Protein AF-A0A1Z8AFK5-F1 (afdb_monomer_lite)

Foldseek 3Di:
DCPPPDPDVVVVVVCVVVVNDDDDLDQEDEDQEDEAEALCVCLVPPARRYAYEHAEYEYENQDAQAWLVRDGPGPPQSSLCRRVVRYDYQAAEYAAQFPLSLVSVVVVVVVHPRPHHYAPHHLHAFLDFAAAAADLQAFQAEEEEDAADQQQDADPVLVCLLADPPGPAYEYECCVVVVVVPPDDPRYHYHRHVNDDLLVRLVRHQEYEGEGYSRDDRSQPSRLSSNLSSNHAYEYAPSNCRRQPLLHHHDDSNCNVVVNVVCNVPVVVSSVSSVVSNVSCVCSHPVVSVVRVVVRSPDDSDRPPPPD

Secondary structure (DSSP, 8-state):
--TTPPPPHHHHHHHHHTT--PPPS-SEEEEEEEEEE-GGGGTT-S----EEEEEEEEEEE-S-SB-TTS-BSS-HHHHHHHHHHTEEEEEEEEEESSHHHHHHHHHHHTT-----EEPSS--PPP---PPPPPPSS--SEEEEE--S-GGGS--HHHHHHHS-TTSSEEEEES-HHHHHSTTS-TTEEEE-TTSS-HHHHHTT-SEEEE---TT---SS-HHHHHHHHTT-EEEE-HHHHHHHGGGSEE--GGGHHHHHHHHHH-HHHHHHHHHHHHHHHGGGSHHHHHHHHHHHHTS---------

Structure (mmCIF, N/CA/C/O backbone):
data_AF-A0A1Z8AFK5-F1
#
_entry.id   AF-A0A1Z8AFK5-F1
#
loop_
_atom_site.group_PDB
_atom_site.id
_atom_site.type_symbol
_atom_site.label_atom_id
_atom_site.label_alt_id
_atom_site.label_comp_id
_atom_site.label_asym_id
_atom_site.label_entity_id
_atom_site.label_seq_id
_atom_site.pdbx_PDB_ins_code
_atom_site.Cartn_x
_atom_site.Cartn_y
_atom_site.Cartn_z
_atom_site.occupancy
_atom_site.B_iso_or_equiv
_atom_site.auth_seq_id
_atom_site.auth_comp_id
_atom_site.auth_asym_id
_atom_site.auth_atom_id
_atom_site.pdbx_PDB_model_num
ATOM 1 N N . MET A 1 1 ? -20.944 7.925 -1.968 1.00 48.44 1 MET A N 1
ATOM 2 C CA . MET A 1 1 ? -20.281 7.449 -3.201 1.00 48.44 1 MET A CA 1
ATOM 3 C C . MET A 1 1 ? -20.718 6.039 -3.619 1.00 48.44 1 MET A C 1
ATOM 5 O O . MET A 1 1 ? -20.636 5.761 -4.800 1.00 48.44 1 MET A O 1
ATOM 9 N N . PHE A 1 2 ? -21.262 5.198 -2.721 1.00 56.44 2 PHE A N 1
ATOM 10 C CA . PHE A 1 2 ? -21.665 3.809 -3.045 1.00 56.44 2 PHE A CA 1
ATOM 11 C C . PHE A 1 2 ? -23.151 3.482 -2.791 1.00 56.44 2 PHE A C 1
ATOM 13 O O . PHE A 1 2 ? -23.561 2.330 -2.870 1.00 56.44 2 PHE A O 1
ATOM 20 N N . LYS A 1 3 ? -23.983 4.479 -2.459 1.00 59.81 3 LYS A N 1
ATOM 21 C CA . LYS A 1 3 ? -25.406 4.246 -2.169 1.00 59.81 3 LYS A CA 1
ATOM 22 C C . LYS A 1 3 ? -26.114 3.766 -3.442 1.00 59.81 3 LYS A C 1
ATOM 24 O O . LYS A 1 3 ? -26.122 4.497 -4.428 1.00 59.81 3 LYS A O 1
ATOM 29 N N . GLY A 1 4 ? -26.712 2.576 -3.390 1.00 67.50 4 GLY A N 1
ATOM 30 C CA . GLY A 1 4 ? -27.446 1.979 -4.511 1.00 67.50 4 GLY A CA 1
ATOM 31 C C . GLY A 1 4 ? -26.593 1.176 -5.498 1.00 67.50 4 GLY A C 1
ATOM 32 O O . GLY A 1 4 ? -27.082 0.881 -6.583 1.00 67.50 4 GLY A O 1
ATOM 33 N N . GLN A 1 5 ? -25.344 0.844 -5.155 1.00 74.88 5 GLN A N 1
ATOM 34 C CA . GLN A 1 5 ? -24.557 -0.144 -5.899 1.00 74.88 5 GLN A CA 1
ATOM 35 C C . GLN A 1 5 ? -24.701 -1.529 -5.263 1.00 74.88 5 GLN A C 1
ATOM 37 O O . GLN A 1 5 ? -24.825 -1.632 -4.043 1.00 74.88 5 GLN A O 1
ATOM 42 N N . ASP A 1 6 ? -24.672 -2.574 -6.088 1.00 79.69 6 ASP A N 1
ATOM 43 C CA . ASP A 1 6 ? -24.609 -3.956 -5.614 1.00 79.69 6 ASP A CA 1
ATOM 44 C C . ASP A 1 6 ? -23.276 -4.232 -4.907 1.00 79.69 6 ASP A C 1
ATOM 46 O O . ASP A 1 6 ? -22.236 -3.690 -5.301 1.00 79.69 6 ASP A O 1
ATOM 50 N N . ASP A 1 7 ? -23.277 -5.113 -3.896 1.00 84.00 7 ASP A N 1
ATOM 51 C CA . ASP A 1 7 ? -22.007 -5.548 -3.305 1.00 84.00 7 ASP A CA 1
ATOM 52 C C . ASP A 1 7 ? -21.144 -6.249 -4.355 1.00 84.00 7 ASP A C 1
ATOM 54 O O . ASP A 1 7 ? -21.641 -6.903 -5.278 1.00 84.00 7 ASP A O 1
ATOM 58 N N . ASN A 1 8 ? -19.829 -6.148 -4.170 1.00 85.00 8 ASN A N 1
ATOM 59 C CA . ASN A 1 8 ? -18.856 -6.755 -5.062 1.00 85.00 8 ASN A CA 1
ATOM 60 C C . ASN A 1 8 ? -19.147 -8.265 -5.227 1.00 85.00 8 ASN A C 1
ATOM 62 O O . ASN A 1 8 ? -19.125 -8.992 -4.230 1.00 85.00 8 ASN A O 1
ATOM 66 N N . PRO A 1 9 ? -19.370 -8.770 -6.456 1.00 88.62 9 PRO A N 1
ATOM 67 C CA . PRO A 1 9 ? -19.748 -10.166 -6.678 1.00 88.62 9 PRO A CA 1
ATOM 68 C C . PRO A 1 9 ? -18.677 -11.156 -6.203 1.00 88.62 9 PRO A C 1
ATOM 70 O O . PRO A 1 9 ? -19.016 -12.248 -5.753 1.00 88.62 9 PRO A O 1
ATOM 73 N N . LYS A 1 10 ? -17.393 -10.767 -6.231 1.00 88.44 10 LYS A N 1
ATOM 74 C CA . LYS A 1 10 ? -16.309 -11.588 -5.672 1.00 88.44 10 LYS A CA 1
ATOM 75 C C . LYS A 1 10 ? -16.440 -11.720 -4.157 1.00 88.44 10 LYS A C 1
ATOM 77 O O . LYS A 1 10 ? -16.2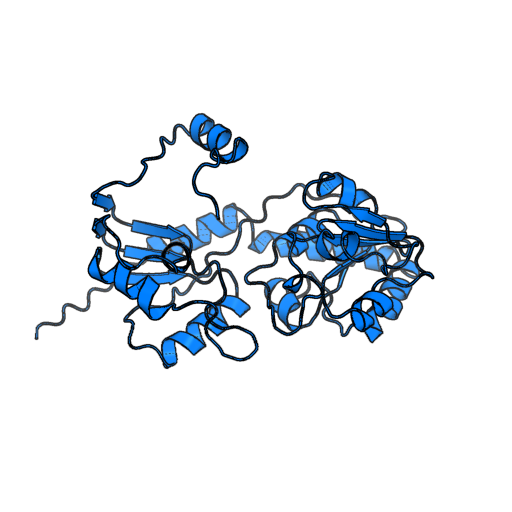51 -12.806 -3.631 1.00 88.44 10 LYS A O 1
ATOM 82 N N . LEU A 1 11 ? -16.802 -10.635 -3.469 1.00 89.44 11 LEU A N 1
ATOM 83 C CA . LEU A 1 11 ? -17.024 -10.666 -2.024 1.00 89.44 11 LEU A CA 1
ATOM 84 C C . LEU A 1 11 ? -18.238 -11.533 -1.676 1.00 89.44 11 LEU A C 1
ATOM 86 O O . LEU A 1 11 ? -18.141 -12.341 -0.763 1.00 89.44 11 LEU A O 1
ATOM 90 N N . LYS A 1 12 ? -19.344 -11.414 -2.428 1.00 90.69 12 LYS A N 1
ATOM 91 C CA . LYS A 1 12 ? -20.523 -12.283 -2.254 1.00 90.69 12 LYS A CA 1
ATOM 92 C C . LYS A 1 12 ? -20.165 -13.761 -2.412 1.00 90.69 12 LYS A C 1
ATOM 94 O O . LYS A 1 12 ? -20.458 -14.543 -1.524 1.00 90.69 12 LYS A O 1
ATOM 99 N N . THR A 1 13 ? -19.443 -14.101 -3.481 1.00 94.00 13 THR A N 1
ATOM 100 C CA . THR A 1 13 ? -18.997 -15.481 -3.748 1.00 94.00 13 THR A CA 1
ATOM 101 C C . THR A 1 13 ? -18.168 -16.037 -2.589 1.00 94.00 13 THR A C 1
ATOM 103 O O . THR A 1 13 ? -18.462 -17.116 -2.094 1.00 94.00 13 THR A O 1
ATOM 106 N N . VAL A 1 14 ? -17.185 -15.274 -2.099 1.00 93.06 14 VAL A N 1
ATOM 107 C CA . VAL A 1 14 ? -16.345 -15.698 -0.966 1.00 93.06 14 VAL A CA 1
ATOM 108 C C . VAL A 1 14 ? -17.160 -15.831 0.325 1.00 93.06 14 VAL A C 1
ATOM 110 O O . VAL A 1 14 ? -16.950 -16.769 1.087 1.00 93.06 14 VAL A O 1
ATOM 113 N N . MET A 1 15 ? -18.100 -14.917 0.589 1.00 94.19 15 MET A N 1
ATOM 114 C CA . MET A 1 15 ? -18.991 -15.030 1.749 1.00 94.19 15 MET A CA 1
ATOM 115 C C . MET A 1 15 ? -19.845 -16.302 1.676 1.00 94.19 15 MET A C 1
ATOM 117 O O . MET A 1 15 ? -19.924 -17.020 2.669 1.00 94.19 15 MET A O 1
ATOM 121 N N . ASP A 1 16 ? -20.406 -16.619 0.507 1.00 94.25 16 ASP A N 1
ATOM 122 C CA . ASP A 1 16 ? -21.198 -17.833 0.286 1.00 94.25 16 ASP A CA 1
ATOM 123 C C . ASP A 1 16 ? -20.351 -19.105 0.470 1.00 94.25 16 ASP A C 1
ATOM 125 O O . ASP A 1 16 ? -20.764 -20.027 1.173 1.00 94.25 16 ASP A O 1
ATOM 129 N N . GLU A 1 17 ? -19.142 -19.144 -0.102 1.00 96.25 17 GLU A N 1
ATOM 130 C CA . GLU A 1 17 ? -18.191 -20.260 0.034 1.00 96.25 17 GLU A CA 1
ATOM 131 C C . GLU A 1 17 ? -17.777 -20.508 1.491 1.00 96.25 17 GLU A C 1
ATOM 133 O O . GLU A 1 17 ? -17.621 -21.656 1.910 1.00 96.25 17 GLU A O 1
ATOM 138 N N . LEU A 1 18 ? -17.628 -19.437 2.275 1.00 96.12 18 LEU A N 1
ATOM 139 C CA . LEU A 1 18 ? -17.282 -19.501 3.695 1.00 96.12 18 LEU A CA 1
ATOM 140 C C . LEU A 1 18 ? -18.504 -19.679 4.613 1.00 96.12 18 LEU A C 1
ATOM 142 O O . LEU A 1 18 ? -18.338 -19.801 5.827 1.00 96.12 18 LEU A O 1
ATOM 146 N N . GLY A 1 19 ? -19.727 -19.675 4.071 1.00 96.31 19 GLY A N 1
ATOM 147 C CA . GLY A 1 19 ? -20.961 -19.726 4.860 1.00 96.31 19 GLY A CA 1
ATOM 148 C C . GLY A 1 19 ? -21.182 -18.493 5.748 1.00 96.31 19 GLY A C 1
ATOM 149 O O . GLY A 1 19 ? -21.858 -18.580 6.773 1.00 96.31 19 GLY A O 1
ATOM 150 N N . ILE A 1 20 ? -20.604 -17.347 5.382 1.00 94.75 20 ILE A N 1
ATOM 151 C CA . ILE A 1 20 ? -20.734 -16.079 6.103 1.00 94.75 20 ILE A CA 1
ATOM 152 C C . ILE A 1 20 ? -21.977 -15.354 5.593 1.00 94.75 20 ILE A C 1
ATOM 154 O O . ILE A 1 20 ? -22.040 -14.932 4.444 1.00 94.75 20 ILE A O 1
ATOM 158 N N . THR A 1 21 ? -22.961 -15.156 6.469 1.00 92.25 21 THR A N 1
ATOM 159 C CA . THR A 1 21 ? -24.138 -14.336 6.151 1.00 92.25 21 THR A CA 1
ATOM 160 C C . THR A 1 21 ? -23.894 -12.893 6.603 1.00 92.25 21 THR A C 1
ATOM 162 O O . THR A 1 21 ? -23.759 -12.668 7.807 1.00 92.25 21 THR A O 1
ATOM 165 N N . PRO A 1 22 ? -23.820 -11.903 5.691 1.00 90.38 22 PRO A N 1
ATOM 166 C CA . PRO A 1 22 ? -23.648 -10.510 6.082 1.00 90.38 22 PRO A CA 1
ATOM 167 C C . PRO A 1 22 ? -24.911 -9.969 6.759 1.00 90.38 22 PRO A C 1
ATOM 169 O O . PRO A 1 22 ? -26.014 -10.047 6.216 1.00 90.38 22 PRO A O 1
ATOM 172 N N . GLU A 1 23 ? -24.739 -9.362 7.932 1.00 91.38 23 GLU A N 1
ATOM 173 C CA . GLU A 1 23 ? -25.792 -8.603 8.601 1.00 91.38 23 GLU A CA 1
ATOM 174 C C . GLU A 1 23 ? -25.657 -7.113 8.280 1.00 91.38 23 GLU A C 1
ATOM 176 O O . GLU A 1 23 ? -24.626 -6.485 8.534 1.00 91.38 23 GLU A O 1
ATOM 181 N N . TYR A 1 24 ? -26.717 -6.530 7.725 1.00 89.38 24 TYR A N 1
ATOM 182 C CA . TYR A 1 24 ? -26.731 -5.127 7.323 1.00 89.38 24 TYR A CA 1
ATOM 183 C C . TYR A 1 24 ? -27.416 -4.268 8.382 1.00 89.38 24 TYR A C 1
ATOM 185 O O . TYR A 1 24 ? -28.554 -4.530 8.762 1.00 89.38 24 TYR A O 1
ATOM 193 N N . ASN A 1 25 ? -26.745 -3.188 8.789 1.00 88.50 25 ASN A N 1
ATOM 194 C CA . ASN A 1 25 ? -27.234 -2.220 9.778 1.00 88.50 25 ASN A CA 1
ATOM 195 C C . ASN A 1 25 ? -27.761 -2.865 11.080 1.00 88.50 25 ASN A C 1
ATOM 197 O O . ASN A 1 25 ? -28.878 -2.547 11.495 1.00 88.50 25 ASN A O 1
ATOM 201 N N . PRO A 1 26 ? -26.994 -3.759 11.733 1.00 94.94 26 PRO A N 1
ATOM 202 C CA . PRO A 1 26 ? -27.433 -4.356 12.987 1.00 94.94 26 PRO A CA 1
ATOM 203 C C . PRO A 1 26 ? -27.626 -3.274 14.058 1.00 94.94 26 PRO A C 1
ATOM 205 O O . PRO A 1 26 ? -26.851 -2.317 14.145 1.00 94.94 26 PRO A O 1
ATOM 208 N N . GLU A 1 27 ? -28.649 -3.422 14.900 1.00 96.38 27 GLU A N 1
ATOM 209 C CA . GLU A 1 27 ? -28.883 -2.505 16.025 1.00 96.38 27 GLU A CA 1
ATOM 210 C C . GLU A 1 27 ? -27.841 -2.684 17.137 1.00 96.38 27 GLU A C 1
ATOM 212 O O . GLU A 1 27 ? -27.478 -1.723 17.822 1.00 96.38 27 GLU A O 1
ATOM 217 N N . ALA A 1 28 ? -27.360 -3.915 17.324 1.00 97.06 28 ALA A N 1
ATOM 218 C CA . ALA A 1 28 ? -26.358 -4.259 18.318 1.00 97.06 28 ALA A CA 1
ATOM 219 C C . ALA A 1 28 ? -25.440 -5.384 17.823 1.00 97.06 28 ALA A C 1
ATOM 221 O O . ALA A 1 28 ? -25.902 -6.322 17.181 1.00 97.06 28 ALA A O 1
ATOM 222 N N . ILE A 1 29 ? -24.155 -5.303 18.169 1.00 97.56 29 ILE A N 1
ATOM 223 C CA . ILE A 1 29 ? -23.156 -6.350 17.939 1.00 97.56 29 ILE A CA 1
ATOM 224 C C . ILE A 1 29 ? -22.477 -6.671 19.270 1.00 97.56 29 ILE A C 1
ATOM 226 O O . ILE A 1 29 ? -21.993 -5.775 19.968 1.00 97.56 29 ILE A O 1
ATOM 230 N N . THR A 1 30 ? -22.410 -7.957 19.609 1.00 97.75 30 THR A N 1
ATOM 231 C CA . THR A 1 30 ? -21.738 -8.447 20.817 1.00 97.75 30 THR A CA 1
ATOM 232 C C . THR A 1 30 ? -20.720 -9.520 20.465 1.00 97.75 30 THR A C 1
ATOM 234 O O . THR A 1 30 ? -21.067 -10.490 19.796 1.00 97.75 30 THR A O 1
ATOM 237 N N . SER A 1 31 ? -19.479 -9.369 20.917 1.00 96.25 31 SER A N 1
ATOM 238 C CA . SER A 1 31 ? -18.396 -10.334 20.681 1.00 96.25 31 SER A CA 1
ATOM 239 C C . SER A 1 31 ? -17.259 -10.082 21.669 1.00 96.25 31 SER A C 1
ATOM 241 O O . SER A 1 31 ? -17.143 -8.980 22.192 1.00 96.25 31 SER A O 1
ATOM 243 N N . ASP A 1 32 ? -16.370 -11.045 21.902 1.00 94.94 32 ASP A N 1
ATOM 244 C CA . ASP A 1 32 ? -15.141 -10.777 22.659 1.00 94.94 32 ASP A CA 1
ATOM 245 C C . ASP A 1 32 ? -14.273 -9.722 21.964 1.00 94.94 32 ASP A C 1
ATOM 247 O O . ASP A 1 32 ? -13.783 -8.786 22.598 1.00 94.94 32 ASP A O 1
ATOM 251 N N . THR A 1 33 ? -14.139 -9.828 20.645 1.00 95.94 33 THR A N 1
ATOM 252 C CA . THR A 1 33 ? -13.404 -8.861 19.830 1.00 95.94 33 THR A CA 1
ATOM 253 C C . THR A 1 33 ? -14.296 -8.360 18.708 1.00 95.94 33 THR A C 1
ATOM 255 O O . THR A 1 33 ? -14.910 -9.153 17.992 1.00 95.94 33 THR A O 1
ATOM 258 N N . ILE A 1 34 ? -14.345 -7.041 18.537 1.00 97.62 34 ILE A N 1
ATOM 259 C CA . ILE A 1 34 ? -14.998 -6.384 17.406 1.00 97.62 34 ILE A CA 1
ATOM 260 C C . ILE A 1 34 ? -13.932 -5.619 16.625 1.00 97.62 34 ILE A C 1
ATOM 262 O O . ILE A 1 34 ? -13.152 -4.859 17.199 1.00 97.62 34 ILE A O 1
ATOM 266 N N . VAL A 1 35 ? -13.910 -5.819 15.308 1.00 97.56 35 VAL A N 1
ATOM 267 C CA . VAL A 1 35 ? -13.002 -5.125 14.392 1.00 97.56 35 VAL A CA 1
ATOM 268 C C . VAL A 1 35 ? -13.815 -4.200 13.500 1.00 97.56 35 VAL A C 1
ATOM 270 O O . VAL A 1 35 ? -14.732 -4.634 12.808 1.00 97.56 35 VAL A O 1
ATOM 273 N N . ILE A 1 36 ? -13.459 -2.921 13.500 1.00 97.00 36 ILE A N 1
ATOM 274 C CA . ILE A 1 36 ? -14.029 -1.898 12.632 1.00 97.00 36 ILE A CA 1
ATOM 275 C C . ILE A 1 36 ? -13.003 -1.570 11.554 1.00 97.00 36 ILE A C 1
ATOM 277 O O . ILE A 1 36 ? -11.920 -1.051 11.831 1.00 97.00 36 ILE A O 1
ATOM 281 N N . HIS A 1 37 ? -13.344 -1.869 10.304 1.00 95.31 37 HIS A N 1
ATOM 282 C CA . HIS A 1 37 ? -12.446 -1.636 9.184 1.00 95.31 37 HIS A CA 1
ATOM 283 C C . HIS A 1 37 ? -12.526 -0.179 8.703 1.00 95.31 37 HIS A C 1
ATOM 285 O O . HIS A 1 37 ? -13.431 0.180 7.955 1.00 95.31 37 HIS A O 1
ATOM 291 N N . ASN A 1 38 ? -11.542 0.631 9.106 1.00 95.56 38 ASN A N 1
ATOM 292 C CA . ASN A 1 38 ? -11.354 2.046 8.767 1.00 95.56 38 ASN A CA 1
ATOM 293 C C . ASN A 1 38 ? -12.413 3.018 9.301 1.00 95.56 38 ASN A C 1
ATOM 295 O O . ASN A 1 38 ? -13.470 3.120 8.690 1.00 95.56 38 ASN A O 1
ATOM 299 N N . PRO A 1 39 ? -12.125 3.844 10.330 1.00 96.44 39 PRO A N 1
ATOM 300 C CA . PRO A 1 39 ? -13.101 4.789 10.885 1.00 96.44 39 PRO A CA 1
ATOM 301 C C . PRO A 1 39 ? -13.621 5.821 9.870 1.00 96.44 39 PRO A C 1
ATOM 303 O O . PRO A 1 39 ? -14.685 6.400 10.084 1.00 96.44 39 PRO A O 1
ATOM 306 N N . SER A 1 40 ? -12.934 6.027 8.739 1.00 95.81 40 SER A N 1
ATOM 307 C CA . SER A 1 40 ? -13.355 6.989 7.715 1.00 95.81 40 SER A CA 1
ATOM 308 C C . SER A 1 40 ? -14.686 6.638 7.030 1.00 95.81 40 SER A C 1
ATOM 310 O O . SER A 1 40 ? -15.258 7.495 6.350 1.00 95.81 40 SER A O 1
ATOM 312 N N . PHE A 1 41 ? -15.256 5.446 7.273 1.00 93.62 41 PHE A N 1
ATOM 313 C CA . PHE A 1 41 ? -16.636 5.131 6.879 1.00 93.62 41 PHE A CA 1
ATOM 314 C C . PHE A 1 41 ? -17.673 6.086 7.502 1.00 93.62 41 PHE A C 1
ATOM 316 O O . PHE A 1 41 ? -18.739 6.270 6.920 1.00 93.62 41 PHE A O 1
ATOM 323 N N . LEU A 1 42 ? -17.341 6.737 8.627 1.00 95.69 42 LEU A N 1
ATOM 324 C CA . LEU A 1 42 ? -18.190 7.707 9.331 1.00 95.69 42 LEU A CA 1
ATOM 325 C C . LEU A 1 42 ? -17.907 9.168 8.971 1.00 95.69 42 LEU A C 1
ATOM 327 O O . LEU A 1 42 ? -18.525 10.067 9.539 1.00 95.69 42 LEU A O 1
ATOM 331 N N . LYS A 1 43 ? -16.996 9.459 8.034 1.00 95.12 43 LYS A N 1
ATOM 332 C CA . LYS A 1 43 ? -16.539 10.843 7.801 1.00 95.12 43 LYS A CA 1
ATOM 333 C C . LYS A 1 43 ? -17.657 11.818 7.413 1.00 95.12 43 LYS A C 1
ATOM 335 O O . LYS A 1 43 ? -17.578 13.001 7.737 1.00 95.12 43 LYS A O 1
ATOM 340 N N . PHE A 1 44 ? -18.718 11.317 6.780 1.00 94.44 44 PHE A N 1
ATOM 341 C CA . PHE A 1 44 ? -19.907 12.090 6.396 1.00 94.44 44 PHE A CA 1
ATOM 342 C C . PHE A 1 44 ? -21.126 11.828 7.291 1.00 94.44 44 PHE A C 1
ATOM 344 O O . PHE A 1 44 ? -22.225 12.279 6.976 1.00 94.44 44 PHE A O 1
ATOM 351 N N . ASN A 1 45 ? -20.951 11.066 8.368 1.00 94.19 45 ASN A N 1
ATOM 352 C CA . ASN A 1 45 ? -21.999 10.747 9.321 1.00 94.19 45 ASN A CA 1
ATOM 353 C C . ASN A 1 45 ? -21.905 11.683 10.529 1.00 94.19 45 ASN A C 1
ATOM 355 O O . ASN A 1 45 ? -20.814 12.058 10.963 1.00 94.19 45 ASN A O 1
ATOM 359 N N . GLU A 1 46 ? -23.073 12.016 11.072 1.00 95.75 46 GLU A N 1
ATOM 360 C CA . GLU A 1 46 ? -23.224 12.776 12.320 1.00 95.75 46 GLU A CA 1
ATOM 361 C C . GLU A 1 46 ? -23.669 11.879 13.485 1.00 95.75 46 GLU A C 1
ATOM 363 O O . GLU A 1 46 ? -23.634 12.280 14.643 1.00 95.75 46 GLU A O 1
ATOM 368 N N . SER A 1 47 ? -24.086 10.647 13.188 1.00 95.44 47 SER A N 1
ATOM 369 C CA . SER A 1 47 ? -24.508 9.656 14.173 1.00 95.44 47 SER A CA 1
ATOM 370 C C . SER A 1 47 ? -24.160 8.241 13.719 1.00 95.44 47 SER A C 1
ATOM 372 O O . SER A 1 47 ? -24.069 7.949 12.522 1.00 95.44 47 SER A O 1
ATOM 374 N N . LEU A 1 48 ? -24.009 7.354 14.700 1.00 95.56 48 LEU A N 1
ATOM 375 C CA . LEU A 1 48 ? -23.900 5.909 14.536 1.00 95.56 48 LEU A CA 1
ATOM 376 C C . LEU A 1 48 ? -24.996 5.266 15.391 1.00 95.56 48 LEU A C 1
ATOM 378 O O . LEU A 1 48 ? -25.144 5.625 16.553 1.00 95.56 48 LEU A O 1
ATOM 382 N N . HIS A 1 49 ? -25.803 4.382 14.799 1.00 94.31 49 HIS A N 1
ATOM 383 C CA . HIS A 1 49 ? -26.961 3.777 15.476 1.00 94.31 49 HIS A CA 1
ATOM 384 C C . HIS A 1 49 ? -26.678 2.380 16.039 1.00 94.31 49 HIS A C 1
ATOM 386 O O . HIS A 1 49 ? -27.351 1.951 16.973 1.00 94.31 49 HIS A O 1
ATOM 392 N N . THR A 1 50 ? -25.693 1.677 15.480 1.00 97.06 50 THR A N 1
ATOM 393 C CA . THR A 1 50 ? -25.269 0.363 15.964 1.00 97.06 50 THR A CA 1
ATOM 394 C C . THR A 1 50 ? -24.555 0.505 17.299 1.00 97.06 50 THR A C 1
ATOM 396 O O . THR A 1 50 ? -23.627 1.303 17.422 1.00 97.06 50 THR A O 1
ATOM 399 N N . ARG A 1 51 ? -24.970 -0.293 18.284 1.00 98.00 51 ARG A N 1
ATOM 400 C CA . ARG A 1 51 ? -24.312 -0.397 19.590 1.00 98.00 51 ARG A CA 1
ATOM 401 C C . ARG A 1 51 ? -23.362 -1.587 19.625 1.00 98.00 51 ARG A C 1
ATOM 403 O O . ARG A 1 51 ? -23.682 -2.651 19.107 1.00 98.00 51 ARG A O 1
ATOM 410 N N . PHE A 1 52 ? -22.222 -1.435 20.283 1.00 98.19 52 PHE A N 1
ATOM 411 C CA . PHE A 1 52 ? -21.207 -2.483 20.369 1.00 98.19 52 PHE A CA 1
ATOM 412 C C . PHE A 1 52 ? -20.941 -2.846 21.828 1.00 98.19 52 PHE A C 1
ATOM 414 O O . PHE A 1 52 ? -20.810 -1.965 22.677 1.00 98.19 52 PHE A O 1
ATOM 421 N N . ILE A 1 53 ? -20.840 -4.139 22.127 1.00 98.31 53 ILE A N 1
ATOM 422 C CA . ILE A 1 53 ? -20.415 -4.631 23.443 1.00 98.31 53 ILE A CA 1
ATOM 423 C C . ILE A 1 53 ? -19.307 -5.651 23.227 1.00 98.31 53 ILE A C 1
ATOM 425 O O . ILE A 1 53 ? -19.529 -6.678 22.584 1.00 98.31 53 ILE A O 1
ATOM 429 N N . CYS A 1 54 ? -18.114 -5.369 23.746 1.00 97.06 54 CYS A N 1
ATOM 430 C CA . CYS A 1 54 ? -16.986 -6.276 23.584 1.00 97.06 54 CYS A CA 1
ATOM 431 C C . CYS A 1 54 ? -15.932 -6.170 24.676 1.00 97.06 54 CYS A C 1
ATOM 433 O O . CYS A 1 54 ? -15.909 -5.250 25.488 1.00 97.06 54 CYS A O 1
ATOM 435 N N . ASN A 1 55 ? -15.023 -7.135 24.690 1.00 94.75 55 ASN A N 1
ATOM 436 C CA . ASN A 1 55 ? -13.829 -7.057 25.509 1.00 94.75 55 ASN A CA 1
ATOM 437 C C . ASN A 1 55 ? -12.784 -6.142 24.839 1.00 94.75 55 ASN A C 1
ATOM 439 O O . ASN A 1 55 ? -12.218 -5.270 25.502 1.00 94.75 55 ASN A O 1
ATOM 443 N N . ARG A 1 56 ? -12.577 -6.286 23.522 1.00 95.00 56 ARG A N 1
ATOM 444 C CA . ARG A 1 56 ? -11.656 -5.463 22.721 1.00 95.00 56 ARG A CA 1
ATOM 445 C C . ARG A 1 56 ? -12.340 -4.903 21.478 1.00 95.00 56 ARG A C 1
ATOM 447 O O . ARG A 1 56 ? -12.887 -5.663 20.680 1.00 95.00 56 ARG A O 1
ATOM 454 N N . LEU A 1 57 ? -12.218 -3.596 21.273 1.00 97.44 57 LEU A N 1
ATOM 455 C CA . LEU A 1 57 ? -12.558 -2.948 20.012 1.00 97.44 57 LEU A CA 1
ATOM 456 C C . LEU A 1 57 ? -11.276 -2.564 19.268 1.00 97.44 57 LEU A C 1
ATOM 458 O O . LEU A 1 57 ? -10.435 -1.861 19.823 1.00 97.44 57 LEU A O 1
ATOM 462 N N . ILE A 1 58 ? -11.138 -2.988 18.014 1.00 97.88 58 ILE A N 1
ATOM 463 C CA . ILE A 1 58 ? -9.999 -2.652 17.152 1.00 97.88 58 ILE A CA 1
ATOM 464 C C . ILE A 1 58 ? -10.512 -1.855 15.953 1.00 97.88 58 ILE A C 1
ATOM 466 O O . ILE A 1 58 ? -11.285 -2.378 15.156 1.00 97.88 58 ILE A O 1
ATOM 470 N N . ALA A 1 59 ? -10.069 -0.612 15.782 1.00 98.12 59 ALA A N 1
ATOM 471 C CA . ALA A 1 59 ? -10.270 0.142 14.549 1.00 98.12 59 ALA A CA 1
ATOM 472 C C . ALA A 1 59 ? -9.014 0.049 13.678 1.00 98.12 59 ALA A C 1
ATOM 474 O O . ALA A 1 59 ? -7.938 0.517 14.051 1.00 98.12 59 ALA A O 1
ATOM 475 N N . VAL A 1 60 ? -9.161 -0.547 12.499 1.00 98.31 60 VAL A N 1
ATOM 476 C CA . VAL A 1 60 ? -8.086 -0.658 11.507 1.00 98.31 60 VAL A CA 1
ATOM 477 C C . VAL A 1 60 ? -7.910 0.690 10.821 1.00 98.31 60 VAL A C 1
ATOM 479 O O . VAL A 1 60 ? -8.829 1.140 10.147 1.00 98.31 60 VAL A O 1
ATOM 482 N N . ALA A 1 61 ? -6.753 1.338 10.932 1.00 97.19 61 ALA A N 1
ATOM 483 C CA . ALA A 1 61 ? -6.489 2.624 10.284 1.00 97.19 61 ALA A CA 1
ATOM 484 C C . ALA A 1 61 ? -6.066 2.432 8.814 1.00 97.19 61 ALA A C 1
ATOM 486 O O . ALA A 1 61 ? -4.925 2.668 8.432 1.00 97.19 61 ALA A O 1
ATOM 487 N N . HIS A 1 62 ? -6.996 1.995 7.960 1.00 94.38 62 HIS A N 1
ATOM 488 C CA . HIS A 1 62 ? -6.716 1.703 6.542 1.00 94.38 62 HIS A CA 1
ATOM 489 C C . HIS A 1 62 ? -6.543 2.965 5.659 1.00 94.38 62 HIS A C 1
ATOM 491 O O . HIS A 1 62 ? -6.284 2.880 4.456 1.00 94.38 62 HIS A O 1
ATOM 497 N N . GLU A 1 63 ? -6.680 4.149 6.247 1.00 94.25 63 GLU A N 1
ATOM 498 C CA . GLU A 1 63 ? -6.376 5.442 5.641 1.00 94.25 63 GLU A CA 1
ATOM 499 C C . GLU A 1 63 ? -5.420 6.198 6.572 1.00 94.25 63 GLU A C 1
ATOM 501 O O . GLU A 1 63 ? -5.490 6.059 7.794 1.00 94.25 63 GLU A O 1
ATOM 506 N N . ASN A 1 64 ? -4.500 6.983 6.007 1.00 95.44 64 ASN A N 1
ATOM 507 C CA . ASN A 1 64 ? -3.587 7.802 6.804 1.00 95.44 64 ASN A CA 1
ATOM 508 C C . ASN A 1 64 ? -4.379 8.847 7.581 1.00 95.44 64 ASN A C 1
ATOM 510 O O . ASN A 1 64 ? -5.164 9.582 6.988 1.00 95.44 64 ASN A O 1
ATOM 514 N N . PHE A 1 65 ? -4.146 8.943 8.889 1.00 97.00 65 PHE A N 1
ATOM 515 C CA . PHE A 1 65 ? -4.813 9.953 9.714 1.00 97.00 65 PHE A CA 1
ATOM 516 C C . PHE A 1 65 ? -4.339 11.353 9.344 1.00 97.00 65 PHE A C 1
ATOM 518 O O . PHE A 1 65 ? -5.149 12.267 9.244 1.00 97.00 65 PHE A O 1
ATOM 525 N N . LEU A 1 66 ? -3.044 11.489 9.050 1.00 95.94 66 LEU A N 1
ATOM 526 C CA . LEU A 1 66 ? -2.429 12.734 8.608 1.00 95.94 66 LEU A CA 1
ATOM 527 C C . LEU A 1 66 ? -1.915 12.606 7.176 1.00 95.94 66 LEU A C 1
ATOM 529 O O . LEU A 1 66 ? -1.293 11.606 6.807 1.00 95.94 66 LEU A O 1
ATOM 533 N N . ARG A 1 67 ? -2.124 13.659 6.393 1.00 92.31 67 ARG A N 1
ATOM 534 C CA . ARG A 1 67 ? -1.510 13.864 5.080 1.00 92.31 67 ARG A CA 1
ATOM 535 C C . ARG A 1 67 ? -0.037 14.275 5.230 1.00 92.31 67 ARG A C 1
ATOM 537 O O . ARG A 1 67 ? 0.381 14.668 6.322 1.00 92.31 67 ARG A O 1
ATOM 544 N N . PRO A 1 68 ? 0.762 14.257 4.145 1.00 89.69 68 PRO A N 1
ATOM 545 C CA . PRO A 1 68 ? 2.160 14.698 4.187 1.00 89.69 68 PRO A CA 1
ATOM 546 C C . PRO A 1 68 ? 2.362 16.132 4.702 1.00 89.69 68 PRO A C 1
ATOM 548 O O . PRO A 1 68 ? 3.378 16.415 5.329 1.00 89.69 68 PRO A O 1
ATOM 551 N N . ASN A 1 69 ? 1.386 17.023 4.493 1.00 90.62 69 ASN A N 1
ATOM 552 C CA . ASN A 1 69 ? 1.408 18.399 5.006 1.00 90.62 69 ASN A CA 1
ATOM 553 C C . ASN A 1 69 ? 1.039 18.517 6.501 1.00 90.62 69 ASN A C 1
ATOM 555 O O . ASN A 1 69 ? 1.061 19.619 7.041 1.00 90.62 69 ASN A O 1
ATOM 559 N N . GLY A 1 70 ? 0.698 17.408 7.165 1.00 92.19 70 GLY A N 1
ATOM 560 C CA . GLY A 1 70 ? 0.317 17.361 8.576 1.00 92.19 70 GLY A CA 1
ATOM 561 C C . GLY A 1 70 ? -1.166 17.606 8.856 1.00 92.19 70 GLY A C 1
ATOM 562 O O . GLY A 1 70 ? -1.576 17.453 10.001 1.00 92.19 70 GLY A O 1
ATOM 563 N N . GLU A 1 71 ? -1.976 17.943 7.850 1.00 93.69 71 GLU A N 1
ATOM 564 C CA . GLU A 1 71 ? -3.426 18.079 8.020 1.00 93.69 71 GLU A CA 1
ATOM 565 C C . GLU A 1 71 ? -4.098 16.711 8.156 1.00 93.69 71 GLU A C 1
ATOM 567 O O . GLU A 1 71 ? -3.649 15.723 7.567 1.00 93.69 71 GLU A O 1
ATOM 572 N N . GLU A 1 72 ? -5.212 16.655 8.886 1.00 95.06 72 GLU A N 1
ATOM 573 C CA . GLU A 1 72 ? -6.016 15.438 8.952 1.00 95.06 72 GLU A CA 1
ATOM 574 C C . GLU A 1 72 ? -6.615 15.086 7.579 1.00 95.06 72 GLU A C 1
ATOM 576 O O . GLU A 1 72 ? -7.109 15.940 6.835 1.00 95.06 72 GLU A O 1
ATOM 581 N N . SER A 1 73 ? -6.598 13.798 7.228 1.00 92.88 73 SER A N 1
ATOM 582 C CA . SER A 1 73 ? -7.193 13.320 5.972 1.00 92.88 73 SER A CA 1
ATOM 583 C C . SER A 1 73 ? -8.721 13.419 5.969 1.00 92.88 73 SER A C 1
ATOM 585 O O . SER A 1 73 ? -9.321 13.647 4.914 1.00 92.88 73 SER A O 1
ATOM 587 N N . PHE A 1 74 ? -9.323 13.262 7.146 1.00 95.19 74 PHE A N 1
ATOM 588 C CA . PHE A 1 74 ? -10.738 13.391 7.497 1.00 95.19 74 PHE A CA 1
ATOM 589 C C . PHE A 1 74 ? -10.814 13.699 8.999 1.00 95.19 74 PHE A C 1
ATOM 591 O O . PHE A 1 74 ? -9.823 13.488 9.677 1.00 95.19 74 PHE A O 1
ATOM 598 N N . ASP A 1 75 ? -11.959 14.142 9.527 1.00 96.44 75 ASP A N 1
ATOM 599 C CA . ASP A 1 75 ? -12.122 14.368 10.975 1.00 96.44 75 ASP A CA 1
ATOM 600 C C . ASP A 1 75 ? -12.062 13.034 11.744 1.00 96.44 75 ASP A C 1
ATOM 602 O O . ASP A 1 75 ? -13.065 12.319 11.892 1.00 96.44 75 ASP A O 1
ATOM 606 N N . VAL A 1 76 ? -10.851 12.660 12.162 1.00 97.19 76 VAL A N 1
ATOM 607 C CA . VAL A 1 76 ? -10.561 11.365 12.786 1.00 97.19 76 VAL A CA 1
ATOM 608 C C . VAL A 1 76 ? -11.194 11.311 14.171 1.00 97.19 76 VAL A C 1
ATOM 610 O O . VAL A 1 76 ? -11.825 10.311 14.531 1.00 97.19 76 VAL A O 1
ATOM 613 N N . SER A 1 77 ? -11.074 12.409 14.923 1.00 97.06 77 SER A N 1
ATOM 614 C CA . SER A 1 77 ? -11.597 12.534 16.283 1.00 97.06 77 SER A CA 1
ATOM 615 C C . SER A 1 77 ? -13.111 12.345 16.316 1.00 97.06 77 SER A C 1
ATOM 617 O O . SER A 1 77 ? -13.604 11.578 17.148 1.00 97.06 77 SER A O 1
ATOM 619 N N . LYS A 1 78 ? -13.856 12.948 15.377 1.00 97.06 78 LYS A N 1
ATOM 620 C CA . LYS A 1 78 ? -15.303 12.731 15.239 1.00 97.06 78 LYS A CA 1
ATOM 621 C C . LYS A 1 78 ? -15.628 11.264 14.983 1.00 97.06 78 LYS A C 1
ATOM 623 O O . LYS A 1 78 ? -16.471 10.696 15.673 1.00 97.06 78 LYS A O 1
ATOM 628 N N . CYS A 1 79 ? -14.962 10.637 14.013 1.00 97.81 79 CYS A N 1
ATOM 629 C CA . CYS A 1 79 ? -15.263 9.256 13.630 1.00 97.81 79 CYS A CA 1
ATOM 630 C C . CYS A 1 79 ? -15.024 8.278 14.790 1.00 97.81 79 CYS A C 1
ATOM 632 O O . CYS A 1 79 ? -15.883 7.447 15.085 1.00 97.81 79 CYS A O 1
ATOM 634 N N . LEU A 1 80 ? -13.890 8.400 15.484 1.00 97.94 80 LEU A N 1
ATOM 635 C CA . LEU A 1 80 ? -13.576 7.554 16.638 1.00 97.94 80 LEU A CA 1
ATOM 636 C C . LEU A 1 80 ? -14.475 7.850 17.844 1.00 97.94 80 LEU A C 1
ATOM 638 O O . LEU A 1 80 ? -14.834 6.919 18.562 1.00 97.94 80 LEU A O 1
ATOM 642 N N . SER A 1 81 ? -14.890 9.106 18.038 1.00 96.62 81 SER A N 1
ATOM 643 C CA . SER A 1 81 ? -15.836 9.482 19.099 1.00 96.62 81 SER A CA 1
ATOM 644 C C . SER A 1 81 ? -17.225 8.890 18.871 1.00 96.62 81 SER A C 1
ATOM 646 O O . SER A 1 81 ? -17.831 8.378 19.806 1.00 96.62 81 SER A O 1
ATOM 648 N N . LEU A 1 82 ? -17.725 8.892 17.631 1.00 97.31 82 LEU A N 1
ATOM 649 C CA . LEU A 1 82 ? -18.997 8.240 17.298 1.00 97.31 82 LEU A CA 1
ATOM 650 C C . LEU A 1 82 ? -18.960 6.739 17.601 1.00 97.31 82 LEU A C 1
ATOM 652 O O . LEU A 1 82 ? -19.940 6.181 18.095 1.00 97.31 82 LEU A O 1
ATOM 656 N N . ILE A 1 83 ? -17.825 6.093 17.331 1.00 97.81 83 ILE A N 1
ATOM 657 C CA . ILE A 1 83 ? -17.611 4.682 17.647 1.00 97.81 83 ILE A CA 1
ATOM 658 C C . ILE A 1 83 ? -17.574 4.469 19.166 1.00 97.81 83 ILE A C 1
ATOM 660 O O . ILE A 1 83 ? -18.304 3.620 19.676 1.00 97.81 83 ILE A O 1
ATOM 664 N N . SER A 1 84 ? -16.761 5.233 19.904 1.00 96.75 84 SER A N 1
ATOM 665 C CA . SER A 1 84 ? -16.595 5.042 21.350 1.00 96.75 84 SER A CA 1
ATOM 666 C C . SER A 1 84 ? -17.871 5.344 22.137 1.00 96.75 84 SER A C 1
ATOM 668 O O . SER A 1 84 ? -18.225 4.576 23.025 1.00 96.75 84 SER A O 1
ATOM 670 N N . GLN A 1 85 ? -18.625 6.383 21.766 1.00 95.94 85 GLN A N 1
ATOM 671 C CA . GLN A 1 85 ? -19.906 6.731 22.399 1.00 95.94 85 GLN A CA 1
ATOM 672 C C . GLN A 1 85 ? -20.977 5.644 22.237 1.00 95.94 85 GLN A C 1
ATOM 674 O O . GLN A 1 85 ? -21.880 5.543 23.064 1.00 95.94 85 GLN A O 1
ATOM 679 N N . ASN A 1 86 ? -20.875 4.821 21.190 1.00 97.19 86 ASN A N 1
ATOM 680 C CA . ASN A 1 86 ? -21.791 3.710 20.931 1.00 97.19 86 ASN A CA 1
ATOM 681 C C . ASN A 1 86 ? -21.222 2.350 21.360 1.00 97.19 86 ASN A C 1
ATOM 683 O O . ASN A 1 86 ? -21.805 1.315 21.033 1.00 97.19 86 ASN A O 1
ATOM 687 N N . THR A 1 87 ? -20.104 2.326 22.092 1.00 97.81 87 THR A N 1
ATOM 688 C CA . THR A 1 87 ? -19.417 1.087 22.460 1.00 97.81 87 THR A CA 1
ATOM 689 C C . THR A 1 87 ? -19.209 0.967 23.966 1.00 97.81 87 THR A C 1
ATOM 691 O O . THR A 1 87 ? -18.587 1.820 24.589 1.00 97.81 87 THR A O 1
ATOM 694 N N . LEU A 1 88 ? -19.628 -0.161 24.539 1.00 97.50 88 LEU A N 1
ATOM 695 C CA . LEU A 1 88 ? -19.146 -0.627 25.836 1.00 97.50 88 LEU A CA 1
ATOM 696 C C . LEU A 1 88 ? -17.996 -1.615 25.603 1.00 97.50 88 LEU A C 1
ATOM 698 O O . LEU A 1 88 ? -18.233 -2.778 25.270 1.00 97.50 88 LEU A O 1
ATOM 702 N N . ALA A 1 89 ? -16.754 -1.152 25.762 1.00 95.50 89 ALA A N 1
ATOM 703 C CA . ALA A 1 89 ? -15.560 -1.985 25.632 1.00 95.50 89 ALA A CA 1
ATOM 704 C C . ALA A 1 89 ? -14.574 -1.772 26.778 1.00 95.50 89 ALA A C 1
ATOM 706 O O . ALA A 1 89 ? -14.486 -0.680 27.337 1.00 95.50 89 ALA A O 1
ATOM 707 N N . ARG A 1 90 ? -13.800 -2.813 27.108 1.00 93.19 90 ARG A N 1
ATOM 708 C CA . ARG A 1 90 ? -12.725 -2.709 28.112 1.00 93.19 90 ARG A CA 1
ATOM 709 C C . ARG A 1 90 ? -11.484 -2.032 27.543 1.00 93.19 90 ARG A C 1
ATOM 711 O O . ARG A 1 90 ? -10.751 -1.389 28.285 1.00 93.19 90 ARG A O 1
ATOM 718 N N . GLN A 1 91 ? -11.229 -2.206 26.246 1.00 93.56 91 GLN A N 1
ATOM 719 C CA . GLN A 1 91 ? -10.075 -1.634 25.557 1.00 93.56 91 GLN A CA 1
ATOM 720 C C . GLN A 1 91 ? -10.430 -1.209 24.130 1.00 93.56 91 GLN A C 1
ATOM 722 O O . GLN A 1 91 ? -11.165 -1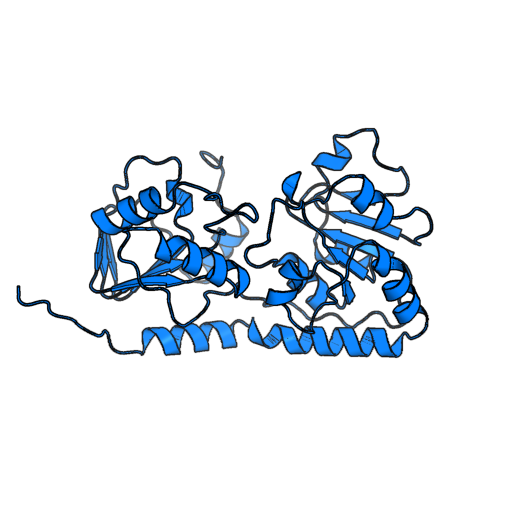.905 23.426 1.00 93.56 91 GLN A O 1
ATOM 727 N N . PHE A 1 92 ? -9.843 -0.088 23.713 1.00 96.81 92 PHE A N 1
ATOM 728 C CA . PHE A 1 92 ? -9.950 0.490 22.379 1.00 96.81 92 PHE A CA 1
ATOM 729 C C . PHE A 1 92 ? -8.564 0.532 21.738 1.00 96.81 92 PHE A C 1
ATOM 731 O O . PHE A 1 92 ? -7.637 1.096 22.324 1.00 96.81 92 PHE A O 1
ATOM 738 N N . PHE A 1 93 ? -8.429 -0.046 20.546 1.00 97.38 93 PHE A N 1
ATOM 739 C CA . PHE A 1 93 ? -7.169 -0.132 19.817 1.00 97.38 93 PHE A CA 1
ATOM 740 C C . PHE A 1 93 ? -7.256 0.485 18.426 1.00 97.38 93 PHE A C 1
ATOM 742 O O . PHE A 1 93 ? -8.205 0.240 17.685 1.00 97.38 93 PHE A O 1
ATOM 749 N N . LEU A 1 94 ? -6.226 1.233 18.046 1.00 98.31 94 LEU A N 1
ATOM 750 C CA . LEU A 1 94 ? -5.956 1.641 16.672 1.00 98.31 94 LEU A CA 1
ATOM 751 C C . LEU A 1 94 ? -4.924 0.684 16.089 1.00 98.31 94 LEU A C 1
ATOM 753 O O . LEU A 1 94 ? -3.831 0.575 16.639 1.00 98.31 94 LEU A O 1
ATOM 757 N N . ALA A 1 95 ? -5.253 0.008 14.991 1.00 97.94 95 ALA A N 1
ATOM 758 C CA . ALA A 1 95 ? -4.343 -0.904 14.304 1.00 97.94 95 ALA A CA 1
ATOM 759 C C . ALA A 1 95 ? -3.929 -0.305 12.946 1.00 97.94 95 ALA A C 1
ATOM 761 O O . ALA A 1 95 ? -4.716 -0.357 11.994 1.00 97.94 95 ALA A O 1
ATOM 762 N N . PRO A 1 96 ? -2.738 0.314 12.849 1.00 97.62 96 PRO A N 1
ATOM 763 C CA . PRO A 1 96 ? -2.220 0.859 11.598 1.00 97.62 96 PRO A CA 1
ATOM 764 C C . PRO A 1 96 ? -1.970 -0.227 10.554 1.00 97.62 96 PRO A C 1
ATOM 766 O O . PRO A 1 96 ? -1.699 -1.364 10.916 1.00 97.62 96 PRO A O 1
ATOM 769 N N . VAL A 1 97 ? -2.013 0.111 9.265 1.00 96.62 97 VAL A N 1
ATOM 770 C CA . VAL A 1 97 ? -1.815 -0.881 8.182 1.00 96.62 97 VAL A CA 1
ATOM 771 C C . VAL A 1 97 ? -0.378 -0.966 7.654 1.00 96.62 97 VAL A C 1
ATOM 773 O O . VAL A 1 97 ? -0.069 -1.817 6.826 1.00 96.62 97 VAL A O 1
ATOM 776 N N . SER A 1 98 ? 0.508 -0.075 8.097 1.00 94.31 98 SER A N 1
ATOM 777 C CA . SER A 1 98 ? 1.933 -0.065 7.746 1.00 94.31 98 SER A CA 1
ATOM 778 C C . SER A 1 98 ? 2.730 0.807 8.713 1.00 94.31 98 SER A C 1
ATOM 780 O O . SER A 1 98 ? 2.155 1.634 9.426 1.00 94.31 98 SER A O 1
ATOM 782 N N . GLY A 1 99 ? 4.062 0.728 8.643 1.00 91.75 99 GLY A N 1
ATOM 783 C CA . GLY A 1 99 ? 4.955 1.598 9.411 1.00 91.75 99 GLY A CA 1
ATOM 784 C C . GLY A 1 99 ? 4.758 3.096 9.137 1.00 91.75 99 GLY A C 1
ATOM 785 O O . GLY A 1 99 ? 4.741 3.893 10.076 1.00 91.75 99 GLY A O 1
ATOM 786 N N . TYR A 1 100 ? 4.536 3.508 7.879 1.00 90.88 100 TYR A N 1
ATOM 787 C CA . TYR A 1 100 ? 4.248 4.920 7.589 1.00 90.88 100 TYR A CA 1
ATOM 788 C C . TYR A 1 100 ? 2.906 5.341 8.195 1.00 90.88 100 TYR A C 1
ATOM 790 O O . TYR A 1 100 ? 2.819 6.366 8.878 1.00 90.88 100 TYR A O 1
ATOM 798 N N . ASN A 1 101 ? 1.862 4.535 7.972 1.00 95.06 101 ASN A N 1
ATOM 799 C CA . ASN A 1 101 ? 0.527 4.791 8.500 1.00 95.06 101 ASN A CA 1
ATOM 800 C C . ASN A 1 101 ? 0.550 4.878 10.035 1.00 95.06 101 ASN A C 1
ATOM 802 O O . ASN A 1 101 ? 0.013 5.839 10.588 1.00 95.06 101 ASN A O 1
ATOM 806 N N . ARG A 1 102 ? 1.277 3.976 10.707 1.00 96.25 102 ARG A N 1
ATOM 807 C CA . ARG A 1 102 ? 1.544 4.013 12.151 1.00 96.25 102 ARG A CA 1
ATOM 808 C C . ARG A 1 102 ? 2.129 5.346 12.580 1.00 96.25 102 ARG A C 1
ATOM 810 O O . ARG A 1 102 ? 1.589 5.969 13.486 1.00 96.25 102 ARG A O 1
ATOM 817 N N . GLY A 1 103 ? 3.145 5.841 11.876 1.00 95.19 103 GLY A N 1
ATOM 818 C CA . GLY A 1 103 ? 3.716 7.157 12.154 1.00 95.19 103 GLY A CA 1
ATOM 819 C C . GLY A 1 103 ? 2.696 8.301 12.046 1.00 95.19 103 GLY A C 1
ATOM 820 O O . GLY A 1 103 ? 2.785 9.271 12.799 1.00 95.19 103 GLY A O 1
ATOM 821 N N . THR A 1 104 ? 1.706 8.209 11.147 1.00 96.50 104 THR A N 1
ATOM 822 C CA . THR A 1 104 ? 0.612 9.200 11.081 1.00 96.50 104 THR A CA 1
ATOM 823 C C . THR A 1 104 ? -0.334 9.096 12.275 1.00 96.50 104 THR A C 1
ATOM 825 O O . THR A 1 104 ? -0.696 10.124 12.843 1.00 96.50 104 THR A O 1
ATOM 828 N N . VAL A 1 105 ? -0.671 7.873 12.698 1.00 97.69 105 VAL A N 1
ATOM 829 C CA . VAL A 1 105 ? -1.534 7.606 13.858 1.00 97.69 105 VAL A CA 1
ATOM 830 C C . VAL A 1 105 ? -0.858 8.062 15.154 1.00 97.69 105 VAL A C 1
ATOM 832 O O . VAL A 1 105 ? -1.484 8.731 15.966 1.00 97.69 105 VAL A O 1
ATOM 835 N N . GLU A 1 106 ? 0.435 7.783 15.328 1.00 97.19 106 GLU A N 1
ATOM 836 C CA . GLU A 1 106 ? 1.225 8.204 16.492 1.00 97.19 106 GLU A CA 1
ATOM 837 C C . GLU A 1 106 ? 1.331 9.723 16.616 1.00 97.19 106 GLU A C 1
ATOM 839 O O . GLU A 1 106 ? 1.226 10.268 17.714 1.00 97.19 106 GLU A O 1
ATOM 844 N N . ARG A 1 107 ? 1.552 10.429 15.500 1.00 96.88 107 ARG A N 1
ATOM 845 C CA . ARG A 1 107 ? 1.585 11.897 15.504 1.00 96.88 107 ARG A CA 1
ATOM 846 C C . ARG A 1 107 ? 0.217 12.484 15.830 1.00 96.88 107 ARG A C 1
ATOM 848 O O . ARG A 1 107 ? 0.150 13.378 16.664 1.00 96.88 107 ARG A O 1
ATOM 855 N N . TRP A 1 108 ? -0.842 11.957 15.219 1.00 97.44 108 TRP A N 1
ATOM 856 C CA . TRP A 1 108 ? -2.215 12.386 15.479 1.00 97.44 108 TRP A CA 1
ATOM 857 C C . TRP A 1 108 ? -2.637 12.136 16.936 1.00 97.44 108 TRP A C 1
ATOM 859 O O . TRP A 1 108 ? -3.197 13.015 17.585 1.00 97.44 108 TRP A O 1
ATOM 869 N N . SER A 1 109 ? -2.294 10.972 17.493 1.00 95.88 109 SER A N 1
ATOM 870 C CA . SER A 1 109 ? -2.645 10.596 18.868 1.00 95.88 109 SER A CA 1
ATOM 871 C C . SER A 1 109 ? -2.014 11.511 19.920 1.00 95.88 109 SER A C 1
ATOM 873 O O . SER A 1 109 ? -2.587 11.673 20.989 1.00 95.88 109 SER A O 1
ATOM 875 N N . LYS A 1 110 ? -0.869 12.145 19.632 1.00 95.00 110 LYS A N 1
ATOM 876 C CA . LYS A 1 110 ? -0.231 13.115 20.545 1.00 95.00 110 LYS A CA 1
ATOM 877 C C . LYS A 1 110 ? -0.987 14.438 20.654 1.00 95.00 110 LYS A C 1
ATOM 879 O O . LYS A 1 110 ? -0.724 15.198 21.581 1.00 95.00 110 LYS A O 1
ATOM 884 N N . THR A 1 111 ? -1.858 14.738 19.695 1.00 92.56 111 THR A N 1
ATOM 885 C CA . THR A 1 111 ? -2.613 15.996 19.622 1.00 92.56 111 THR A CA 1
ATOM 886 C C . THR A 1 111 ? -4.116 15.801 19.804 1.00 92.56 111 THR A C 1
ATOM 888 O O . THR A 1 111 ? -4.853 16.779 19.751 1.00 92.56 111 THR A O 1
ATOM 891 N N . SER A 1 112 ? -4.577 14.560 19.974 1.00 92.00 112 SER A N 1
ATOM 892 C CA . SER A 1 112 ? -5.989 14.211 20.130 1.00 92.00 112 SER A CA 1
ATOM 893 C C . SER A 1 112 ? -6.301 13.838 21.578 1.00 92.00 112 SER A C 1
ATOM 895 O O . SER A 1 112 ? -5.511 13.160 22.228 1.00 92.00 112 SER A O 1
ATOM 897 N N . ASP A 1 113 ? -7.490 14.215 22.049 1.00 90.56 113 ASP A N 1
ATOM 898 C CA . ASP A 1 113 ? -8.018 13.823 23.365 1.00 90.56 113 ASP A CA 1
ATOM 899 C C . ASP A 1 113 ? -8.738 12.457 23.334 1.00 90.56 113 ASP A C 1
ATOM 901 O O . ASP A 1 113 ? -9.339 12.017 24.318 1.00 90.56 113 ASP A O 1
ATOM 905 N N . VAL A 1 114 ? -8.722 11.768 22.190 1.00 89.62 114 VAL A N 1
ATOM 906 C CA . VAL A 1 114 ? -9.377 10.470 22.015 1.00 89.62 114 VAL A CA 1
ATOM 907 C C . VAL A 1 114 ? -8.564 9.367 22.701 1.00 89.62 114 VAL A C 1
ATOM 909 O O . VAL A 1 114 ? -7.445 9.051 22.303 1.00 89.62 114 VAL A O 1
ATOM 912 N N . ASN A 1 115 ? -9.158 8.725 23.711 1.00 90.19 115 ASN A N 1
ATOM 913 C CA . ASN A 1 115 ? -8.514 7.674 24.506 1.00 90.19 115 ASN A CA 1
ATOM 914 C C . ASN A 1 115 ? -8.523 6.302 23.802 1.00 90.19 115 ASN A C 1
ATOM 916 O O . ASN A 1 115 ? -9.294 5.409 24.155 1.00 90.19 115 ASN A O 1
ATOM 920 N N . TRP A 1 116 ? -7.697 6.147 22.767 1.00 96.31 116 TRP A N 1
ATOM 921 C CA . TRP A 1 116 ? -7.482 4.878 22.069 1.00 96.31 116 TRP A CA 1
ATOM 922 C C . TRP A 1 116 ? -6.001 4.498 22.110 1.00 96.31 116 TRP A C 1
ATOM 924 O O . TRP A 1 116 ? -5.131 5.322 21.836 1.00 96.31 116 TRP A O 1
ATOM 934 N N . LYS A 1 117 ? -5.699 3.233 22.415 1.00 96.12 117 LYS A N 1
ATOM 935 C CA . LYS A 1 117 ? -4.322 2.723 22.440 1.00 96.12 117 LYS A CA 1
ATOM 936 C C . LYS A 1 117 ? -3.881 2.362 21.025 1.00 96.12 117 LYS A C 1
ATOM 938 O O . LYS A 1 117 ? -4.635 1.744 20.282 1.00 96.12 117 LYS A O 1
ATOM 943 N N . ILE A 1 118 ? -2.654 2.685 20.636 1.00 97.50 118 ILE A N 1
ATOM 944 C CA . ILE A 1 118 ? -2.106 2.174 19.374 1.00 97.50 118 ILE A CA 1
ATOM 945 C C . ILE A 1 118 ? -1.691 0.721 19.607 1.00 97.50 118 ILE A C 1
ATOM 947 O O . ILE A 1 118 ? -0.949 0.429 20.543 1.00 97.50 118 ILE A O 1
ATOM 951 N N . ALA A 1 119 ? -2.196 -0.189 18.780 1.00 96.38 119 ALA A N 1
ATOM 952 C CA . ALA A 1 119 ? -1.843 -1.596 18.829 1.00 96.38 119 ALA A CA 1
ATOM 953 C C . ALA A 1 119 ? -0.336 -1.778 18.599 1.00 96.38 119 ALA A C 1
ATOM 955 O O . ALA A 1 119 ? 0.271 -1.085 17.778 1.00 96.38 119 ALA A O 1
ATOM 956 N N . ASP A 1 120 ? 0.269 -2.744 19.284 1.00 94.56 120 ASP A N 1
ATOM 957 C CA . ASP A 1 120 ? 1.691 -3.080 19.135 1.00 94.56 120 ASP A CA 1
ATOM 958 C C . ASP A 1 120 ? 1.992 -3.951 17.904 1.00 94.56 120 ASP A C 1
ATOM 960 O O . ASP A 1 120 ? 3.115 -4.413 17.716 1.00 94.56 120 ASP A O 1
ATOM 964 N N . PHE A 1 121 ? 0.990 -4.132 17.046 1.00 95.00 121 PHE A N 1
ATOM 965 C CA . PHE A 1 121 ? 1.070 -4.809 15.761 1.00 95.00 121 PHE A CA 1
ATOM 966 C C . PHE A 1 121 ? 0.416 -3.957 14.668 1.00 95.00 121 PHE A C 1
ATOM 968 O O . PHE A 1 121 ? -0.454 -3.126 14.949 1.00 95.00 121 PHE A O 1
ATOM 975 N N . ASP A 1 122 ? 0.829 -4.174 13.420 1.00 95.38 122 ASP A N 1
ATOM 976 C CA . ASP A 1 122 ? 0.174 -3.598 12.245 1.00 95.38 122 ASP A CA 1
ATOM 977 C C . ASP A 1 122 ? -0.882 -4.568 11.696 1.00 95.38 122 ASP A C 1
ATOM 979 O O . ASP A 1 122 ? -0.636 -5.766 11.556 1.00 95.38 122 ASP A O 1
ATOM 983 N N . TRP A 1 123 ? -2.045 -4.039 11.323 1.00 97.12 123 TRP A N 1
ATOM 984 C CA . TRP A 1 123 ? -3.059 -4.721 10.521 1.00 97.12 123 TRP A CA 1
ATOM 985 C C . TRP A 1 123 ? -2.695 -4.606 9.037 1.00 97.12 123 TRP A C 1
ATOM 987 O O . TRP A 1 123 ? -3.378 -3.942 8.256 1.00 97.12 123 TRP A O 1
ATOM 997 N N . PHE A 1 124 ? -1.557 -5.174 8.648 1.00 95.81 124 PHE A N 1
ATOM 998 C CA . PHE A 1 124 ? -1.084 -5.077 7.270 1.00 95.81 124 PHE A CA 1
ATOM 999 C C . PHE A 1 124 ? -2.036 -5.764 6.284 1.00 95.81 124 PHE A C 1
ATOM 1001 O O . PHE A 1 124 ? -2.808 -6.659 6.635 1.00 95.81 124 PHE A O 1
ATOM 1008 N N . ASN A 1 125 ? -1.977 -5.352 5.018 1.00 94.94 125 ASN A N 1
ATOM 1009 C CA . ASN A 1 125 ? -2.765 -5.995 3.976 1.00 94.94 125 ASN A CA 1
ATOM 1010 C C . ASN A 1 125 ? -2.143 -7.347 3.623 1.00 94.94 125 ASN A C 1
ATOM 1012 O O . ASN A 1 125 ? -0.954 -7.418 3.323 1.00 94.94 125 ASN A O 1
ATOM 1016 N N . ILE A 1 126 ? -2.972 -8.390 3.591 1.00 95.56 126 ILE A N 1
ATOM 1017 C CA . ILE A 1 126 ? -2.550 -9.734 3.191 1.00 95.56 126 ILE A CA 1
ATOM 1018 C C . ILE A 1 126 ? -2.174 -9.725 1.706 1.00 95.56 126 ILE A C 1
ATOM 1020 O O . ILE A 1 126 ? -2.992 -9.382 0.842 1.00 95.56 126 ILE A O 1
ATOM 1024 N N . CYS A 1 127 ? -0.935 -10.100 1.420 1.00 94.88 127 CYS A N 1
ATOM 1025 C CA . CYS A 1 127 ? -0.337 -10.177 0.094 1.00 94.88 127 CYS A CA 1
ATOM 1026 C C . CYS A 1 127 ? -0.163 -11.642 -0.311 1.00 94.88 127 CYS A C 1
ATOM 1028 O O . CYS A 1 127 ? 0.956 -12.129 -0.424 1.00 94.88 127 CYS A O 1
ATOM 1030 N N . ASP A 1 128 ? -1.287 -12.325 -0.512 1.00 90.12 128 ASP A N 1
ATOM 1031 C CA . ASP A 1 128 ? -1.323 -13.683 -1.048 1.00 90.12 128 ASP A CA 1
ATOM 1032 C C . ASP A 1 128 ? -1.480 -13.616 -2.573 1.00 90.12 128 ASP A C 1
ATOM 1034 O O . ASP A 1 128 ? -2.532 -13.227 -3.096 1.00 90.12 128 ASP A O 1
ATOM 1038 N N . PHE A 1 129 ? -0.380 -13.871 -3.277 1.00 93.12 129 PHE A N 1
ATOM 1039 C CA . PHE A 1 129 ? -0.269 -13.757 -4.726 1.00 93.12 129 PHE A CA 1
ATOM 1040 C C . PHE A 1 129 ? 0.513 -14.944 -5.280 1.00 93.12 129 PHE A C 1
ATOM 1042 O O . PHE A 1 129 ? 1.482 -15.399 -4.674 1.00 93.12 129 PHE A O 1
ATOM 1049 N N . GLU A 1 130 ? 0.153 -15.379 -6.485 1.00 93.44 130 GLU A N 1
ATOM 1050 C CA . GLU A 1 130 ? 1.004 -16.282 -7.254 1.00 93.44 130 GLU A CA 1
ATOM 1051 C C . GLU A 1 130 ? 2.304 -15.562 -7.640 1.00 93.44 130 GLU A C 1
ATOM 1053 O O . GLU A 1 130 ? 2.280 -14.488 -8.251 1.00 93.44 130 GLU A O 1
ATOM 1058 N N . MET A 1 131 ? 3.442 -16.152 -7.269 1.00 97.00 131 MET A N 1
ATOM 1059 C CA . MET A 1 131 ? 4.759 -15.615 -7.601 1.00 97.00 131 MET A CA 1
ATOM 1060 C C . MET A 1 131 ? 5.127 -16.016 -9.027 1.00 97.00 131 MET A C 1
ATOM 1062 O O . MET A 1 131 ? 5.270 -17.196 -9.337 1.00 97.00 131 MET A O 1
ATOM 1066 N N . CYS A 1 132 ? 5.291 -15.024 -9.896 1.00 97.88 132 CYS A N 1
ATOM 1067 C CA . CYS A 1 132 ? 5.743 -15.226 -11.267 1.00 97.88 132 CYS A CA 1
ATOM 1068 C C . CYS A 1 132 ? 7.273 -15.240 -11.332 1.00 97.88 132 CYS A C 1
ATOM 1070 O O . CYS A 1 132 ? 7.943 -14.503 -10.606 1.00 97.88 132 CYS A O 1
ATOM 1072 N N . GLU A 1 133 ? 7.837 -16.023 -12.249 1.00 97.94 133 GLU A N 1
ATOM 1073 C CA . GLU A 1 133 ? 9.282 -16.012 -12.476 1.00 97.94 133 GLU A CA 1
ATOM 1074 C C . GLU A 1 133 ? 9.768 -14.630 -12.960 1.00 97.94 133 GLU A C 1
ATOM 1076 O O . GLU A 1 133 ? 9.083 -13.977 -13.758 1.00 97.94 133 GLU A O 1
ATOM 1081 N N . PRO A 1 134 ? 10.961 -14.178 -12.531 1.00 98.00 134 PRO A N 1
ATOM 1082 C CA . PRO A 1 134 ? 11.546 -12.941 -13.035 1.00 98.00 134 PRO A CA 1
ATOM 1083 C C . PRO A 1 134 ? 11.802 -12.999 -14.550 1.00 98.00 134 PRO A C 1
ATOM 1085 O O . PRO A 1 134 ? 12.214 -14.033 -15.085 1.00 98.00 134 PRO A O 1
ATOM 1088 N N . THR A 1 135 ? 11.668 -11.863 -15.244 1.00 97.75 135 THR A N 1
ATOM 1089 C CA . THR A 1 135 ? 12.071 -11.759 -16.656 1.00 97.75 135 THR A CA 1
ATOM 1090 C C . THR A 1 135 ? 13.562 -12.089 -16.822 1.00 97.75 135 THR A C 1
ATOM 1092 O O . THR A 1 135 ? 14.420 -11.473 -16.192 1.00 97.75 135 THR A O 1
ATOM 1095 N N . SER A 1 136 ? 13.895 -13.033 -17.712 1.00 97.56 136 SER A N 1
ATOM 1096 C CA . SER A 1 136 ? 15.289 -13.468 -17.913 1.00 97.56 136 SER A CA 1
ATOM 1097 C C . SER A 1 136 ? 16.164 -12.442 -18.639 1.00 97.56 136 SER A C 1
ATOM 1099 O O . SER A 1 136 ? 17.358 -12.375 -18.375 1.00 97.56 136 SER A O 1
ATOM 1101 N N . ASN A 1 137 ? 15.579 -11.665 -19.555 1.00 97.75 137 ASN A N 1
ATOM 1102 C CA . ASN A 1 137 ? 16.244 -10.602 -20.314 1.00 97.75 137 ASN A CA 1
ATOM 1103 C C . ASN A 1 137 ? 15.361 -9.344 -20.263 1.00 97.75 137 ASN A C 1
ATOM 1105 O O . ASN A 1 137 ? 14.554 -9.146 -21.176 1.00 97.75 137 ASN A O 1
ATOM 1109 N N . PRO A 1 138 ? 15.416 -8.555 -19.176 1.00 98.50 138 PRO A N 1
ATOM 1110 C CA . PRO A 1 138 ? 14.591 -7.362 -19.053 1.00 98.50 138 PRO A CA 1
ATOM 1111 C C . PRO A 1 138 ? 15.000 -6.329 -20.107 1.00 98.50 138 PRO A C 1
ATOM 1113 O O . PRO A 1 138 ? 16.185 -6.174 -20.410 1.00 98.50 138 PRO A O 1
ATOM 1116 N N . THR A 1 139 ? 14.025 -5.603 -20.645 1.00 98.69 139 THR A N 1
ATOM 1117 C CA . THR A 1 139 ? 14.274 -4.417 -21.477 1.00 98.69 139 THR A CA 1
ATOM 1118 C C . THR A 1 139 ? 13.565 -3.207 -20.870 1.00 98.69 139 THR A C 1
ATOM 1120 O O . THR A 1 139 ? 12.946 -3.325 -19.810 1.00 98.69 139 THR A O 1
ATOM 1123 N N . ASP A 1 140 ? 13.666 -2.021 -21.472 1.00 98.69 140 ASP A N 1
ATOM 1124 C CA . ASP A 1 140 ? 13.106 -0.790 -20.893 1.00 98.69 140 ASP A CA 1
ATOM 1125 C C . ASP A 1 140 ? 11.587 -0.692 -21.123 1.00 98.69 140 ASP A C 1
ATOM 1127 O O . ASP A 1 140 ? 11.059 0.235 -21.740 1.00 98.69 140 ASP A O 1
ATOM 1131 N N . ARG A 1 141 ? 10.863 -1.710 -20.653 1.00 98.81 141 ARG A N 1
ATOM 1132 C CA . ARG A 1 141 ? 9.405 -1.760 -20.619 1.00 98.81 141 ARG A CA 1
ATOM 1133 C C . ARG A 1 141 ? 8.968 -1.392 -19.219 1.00 98.81 141 ARG A C 1
ATOM 1135 O O . ARG A 1 141 ? 8.993 -2.215 -18.302 1.00 98.81 141 ARG A O 1
ATOM 1142 N N . ARG A 1 142 ? 8.572 -0.142 -19.042 1.00 98.44 142 ARG A N 1
ATOM 1143 C CA . ARG A 1 142 ? 8.201 0.413 -17.744 1.00 98.44 142 ARG A CA 1
ATOM 1144 C C . ARG A 1 142 ? 6.704 0.662 -17.666 1.00 98.44 142 ARG A C 1
ATOM 1146 O O . ARG A 1 142 ? 6.052 1.027 -18.646 1.00 98.44 142 ARG A O 1
ATOM 1153 N N . GLY A 1 143 ? 6.139 0.483 -16.481 1.00 98.56 143 GLY A N 1
ATOM 1154 C CA . GLY A 1 143 ? 4.745 0.823 -16.263 1.00 98.56 143 GLY A CA 1
ATOM 1155 C C . GLY A 1 143 ? 4.359 1.008 -14.815 1.00 98.56 143 GLY A C 1
ATOM 1156 O O . GLY A 1 143 ? 5.154 0.818 -13.901 1.00 98.56 143 GLY A O 1
ATOM 1157 N N . ARG A 1 144 ? 3.106 1.406 -14.621 1.00 98.00 144 ARG A N 1
ATOM 1158 C CA . ARG A 1 144 ? 2.497 1.579 -13.303 1.00 98.00 144 ARG A CA 1
ATOM 1159 C C . ARG A 1 144 ? 1.025 1.231 -13.323 1.00 98.00 144 ARG A C 1
ATOM 1161 O O . ARG A 1 144 ? 0.376 1.330 -14.362 1.00 98.00 144 ARG A O 1
ATOM 1168 N N . HIS A 1 145 ? 0.477 0.909 -12.159 1.00 97.19 145 HIS A N 1
ATOM 1169 C CA . HIS A 1 145 ? -0.964 0.783 -12.008 1.00 97.19 145 HIS A CA 1
ATOM 1170 C C . HIS A 1 145 ? -1.461 1.343 -10.674 1.00 97.19 145 HIS A C 1
ATOM 1172 O O . HIS A 1 145 ? -0.727 1.366 -9.685 1.00 97.19 145 HIS A O 1
ATOM 1178 N N . SER A 1 146 ? -2.688 1.859 -10.670 1.00 93.75 146 SER A N 1
ATOM 1179 C CA . SER A 1 146 ? -3.355 2.398 -9.482 1.00 93.75 146 SER A CA 1
ATOM 1180 C C . SER A 1 146 ? -4.871 2.461 -9.678 1.00 93.75 146 SER A C 1
ATOM 1182 O O . SER A 1 146 ? -5.388 2.258 -10.773 1.00 93.75 146 SER A O 1
ATOM 1184 N N . ARG A 1 147 ? -5.610 2.788 -8.611 1.00 90.38 147 ARG A N 1
ATOM 1185 C CA . ARG A 1 147 ? -7.000 3.250 -8.752 1.00 90.38 147 ARG A CA 1
ATOM 1186 C C . ARG A 1 147 ? -7.041 4.566 -9.532 1.00 90.38 147 ARG A C 1
ATOM 1188 O O . ARG A 1 147 ? -6.075 5.326 -9.497 1.00 90.38 147 ARG A O 1
ATOM 1195 N N . ALA A 1 148 ? -8.177 4.842 -10.169 1.00 86.38 148 ALA A N 1
ATOM 1196 C CA . ALA A 1 148 ? -8.429 6.138 -10.788 1.00 86.38 148 ALA A CA 1
ATOM 1197 C C . ALA A 1 148 ? -8.408 7.249 -9.722 1.00 86.38 148 ALA A C 1
ATOM 1199 O O . ALA A 1 148 ? -9.127 7.169 -8.725 1.00 86.38 148 ALA A O 1
ATOM 1200 N N . GLY A 1 149 ? -7.583 8.270 -9.937 1.00 86.31 149 GLY A N 1
ATOM 1201 C CA . GLY A 1 149 ? -7.443 9.424 -9.049 1.00 86.31 149 GLY A CA 1
ATOM 1202 C C . GLY A 1 149 ? -6.256 10.275 -9.478 1.00 86.31 149 GLY A C 1
ATOM 1203 O O . GLY A 1 149 ? -5.199 9.734 -9.799 1.00 86.31 149 GLY A O 1
ATOM 1204 N N . PHE A 1 150 ? -6.409 11.599 -9.527 1.00 85.31 150 PHE A N 1
ATOM 1205 C CA . PHE A 1 150 ? -5.300 12.472 -9.934 1.00 85.31 150 PHE A CA 1
ATOM 1206 C C . PHE A 1 150 ? -4.159 12.410 -8.909 1.00 85.31 150 PHE A C 1
ATOM 1208 O O . PHE A 1 150 ? -2.990 12.416 -9.275 1.00 85.31 150 PHE A O 1
ATOM 1215 N N . GLU A 1 151 ? -4.508 12.286 -7.627 1.00 88.31 151 GLU A N 1
ATOM 1216 C CA . GLU A 1 151 ? -3.592 12.251 -6.494 1.00 88.31 151 GLU A CA 1
ATOM 1217 C C . GLU A 1 151 ? -2.669 11.026 -6.519 1.00 88.31 151 GLU A C 1
ATOM 1219 O O . GLU A 1 151 ? -1.607 11.022 -5.895 1.00 88.31 151 GLU A O 1
ATOM 1224 N N . LYS A 1 152 ? -3.049 9.992 -7.279 1.00 91.19 152 LYS A N 1
ATOM 1225 C CA . LYS A 1 152 ? -2.236 8.793 -7.485 1.00 91.19 152 LYS A CA 1
ATOM 1226 C C . LYS A 1 152 ? -1.048 9.046 -8.405 1.00 91.19 152 LYS A C 1
ATOM 1228 O O . LYS A 1 152 ? -0.104 8.266 -8.356 1.00 91.19 152 LYS A O 1
ATOM 1233 N N . PHE A 1 153 ? -1.047 10.118 -9.192 1.00 93.75 153 PHE A N 1
ATOM 1234 C CA . PHE A 1 153 ? 0.027 10.447 -10.127 1.00 93.75 153 PHE A CA 1
ATOM 1235 C C . PHE A 1 153 ? 0.873 11.617 -9.600 1.00 93.75 153 PHE A C 1
ATOM 1237 O O . PHE A 1 153 ? 0.332 12.531 -8.975 1.00 93.75 153 PHE A O 1
ATOM 1244 N N . PRO A 1 154 ? 2.196 11.623 -9.841 1.00 94.12 154 PRO A N 1
ATOM 1245 C CA . PRO A 1 154 ? 3.014 12.800 -9.607 1.00 94.12 154 PRO A CA 1
ATOM 1246 C C . PRO A 1 154 ? 2.639 13.896 -10.617 1.00 94.12 154 PRO A C 1
ATOM 1248 O O . PRO A 1 154 ? 1.791 13.715 -11.494 1.00 94.12 154 PRO A O 1
ATOM 1251 N N . ASN A 1 155 ? 3.276 15.059 -10.501 1.00 93.44 155 ASN A N 1
ATOM 1252 C CA . ASN A 1 155 ? 3.060 16.136 -11.462 1.00 93.44 155 ASN A CA 1
ATOM 1253 C C . ASN A 1 155 ? 3.504 15.727 -12.888 1.00 93.44 155 ASN A C 1
ATOM 1255 O O . ASN A 1 155 ? 4.233 14.753 -13.088 1.00 93.44 155 ASN A O 1
ATOM 1259 N N . ASN A 1 156 ? 3.069 16.493 -13.891 1.00 92.69 156 ASN A N 1
ATOM 1260 C CA . ASN A 1 156 ? 3.318 16.169 -15.296 1.00 92.69 156 ASN A CA 1
ATOM 1261 C C . ASN A 1 156 ? 4.812 16.154 -15.675 1.00 92.69 156 ASN A C 1
ATOM 1263 O O . ASN A 1 156 ? 5.218 15.340 -16.495 1.00 92.69 156 ASN A O 1
ATOM 1267 N N . GLU A 1 157 ? 5.632 17.026 -15.084 1.00 95.19 157 GLU A N 1
ATOM 1268 C CA . GLU A 1 157 ? 7.079 17.060 -15.336 1.00 95.19 157 GLU A CA 1
ATOM 1269 C C . GLU A 1 157 ? 7.742 15.757 -14.877 1.00 95.19 157 GLU A C 1
ATOM 1271 O O . GLU A 1 157 ? 8.445 15.105 -15.647 1.00 95.19 157 GLU A O 1
ATOM 1276 N N . THR A 1 158 ? 7.423 15.312 -13.661 1.00 96.88 158 THR A N 1
ATOM 1277 C CA . THR A 1 158 ? 7.870 14.021 -13.139 1.00 96.88 158 THR A CA 1
ATOM 1278 C C . THR A 1 158 ? 7.336 12.861 -13.981 1.00 96.88 158 THR A C 1
ATOM 1280 O O . THR A 1 158 ? 8.078 11.927 -14.257 1.00 96.88 158 THR A O 1
ATOM 1283 N N . MET A 1 159 ? 6.085 12.908 -14.450 1.00 96.62 159 MET A N 1
ATOM 1284 C CA . MET A 1 159 ? 5.554 11.863 -15.336 1.00 96.62 159 MET A CA 1
ATOM 1285 C C . MET A 1 159 ? 6.334 11.746 -16.652 1.00 96.62 159 MET A C 1
ATOM 1287 O O . MET A 1 159 ? 6.618 10.634 -17.090 1.00 96.62 159 MET A O 1
ATOM 1291 N N . LEU A 1 160 ? 6.700 12.869 -17.276 1.00 96.81 160 LEU A N 1
ATOM 1292 C CA . LEU A 1 160 ? 7.492 12.878 -18.512 1.00 96.81 160 LEU A CA 1
ATOM 1293 C C . LEU A 1 160 ? 8.906 12.329 -18.303 1.00 96.81 160 LEU A C 1
ATOM 1295 O O . LEU A 1 160 ? 9.424 11.650 -19.186 1.00 96.81 160 LEU A O 1
ATOM 1299 N N . LEU A 1 161 ? 9.499 12.598 -17.138 1.00 97.69 161 LEU A N 1
ATOM 1300 C CA . LEU A 1 161 ? 10.797 12.059 -16.742 1.00 97.69 161 LEU A CA 1
ATOM 1301 C C . LEU A 1 161 ? 10.741 10.541 -16.514 1.00 97.69 161 LEU A C 1
ATOM 1303 O O . LEU A 1 161 ? 11.590 9.811 -17.007 1.00 97.69 161 LEU A O 1
ATOM 1307 N N . LEU A 1 162 ? 9.718 10.058 -15.804 1.00 98.38 162 LEU A N 1
ATOM 1308 C CA . LEU A 1 162 ? 9.572 8.639 -15.471 1.00 98.38 162 LEU A C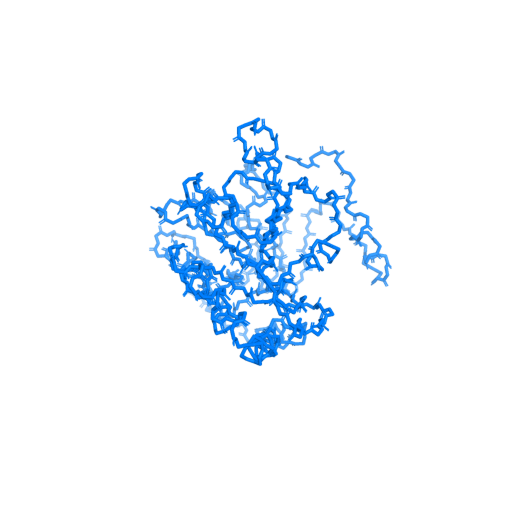A 1
ATOM 1309 C C . LEU A 1 162 ? 9.174 7.771 -16.676 1.00 98.38 162 LEU A C 1
ATOM 1311 O O . LEU A 1 162 ? 9.505 6.586 -16.697 1.00 98.38 162 LEU A O 1
ATOM 1315 N N . PHE A 1 163 ? 8.477 8.341 -17.668 1.00 98.44 163 PHE A N 1
ATOM 1316 C CA . PHE A 1 163 ? 7.938 7.635 -18.840 1.00 98.44 163 PHE A CA 1
ATOM 1317 C C . PHE A 1 163 ? 8.366 8.290 -20.175 1.00 98.44 163 PHE A C 1
ATOM 1319 O O . PHE A 1 163 ? 7.525 8.810 -20.926 1.00 98.44 163 PHE A O 1
ATOM 1326 N N . PRO A 1 164 ? 9.673 8.290 -20.497 1.00 98.06 164 PRO A N 1
ATOM 1327 C CA . PRO A 1 164 ? 10.227 8.958 -21.668 1.00 98.06 164 PRO A CA 1
ATOM 1328 C C . PRO A 1 164 ? 9.922 8.204 -22.970 1.00 98.06 164 PRO A C 1
ATOM 1330 O O . PRO A 1 164 ? 9.675 7.003 -22.983 1.00 98.06 164 PRO A O 1
ATOM 1333 N N . GLN A 1 165 ? 9.995 8.912 -24.101 1.00 97.69 165 GLN A N 1
ATOM 1334 C CA . GLN A 1 165 ? 9.795 8.320 -25.434 1.00 97.69 165 GLN A CA 1
ATOM 1335 C C . GLN A 1 165 ? 10.893 7.316 -25.825 1.00 97.69 165 GLN A C 1
ATOM 1337 O O . GLN A 1 165 ? 10.674 6.487 -26.700 1.00 97.69 165 GLN A O 1
ATOM 1342 N N . ALA A 1 166 ? 12.071 7.407 -25.204 1.00 97.44 166 ALA A N 1
ATOM 1343 C CA . ALA A 1 166 ? 13.200 6.524 -25.489 1.00 97.44 166 ALA A CA 1
ATOM 1344 C C . ALA A 1 166 ? 13.032 5.102 -24.922 1.00 97.44 166 ALA A C 1
ATOM 1346 O O . ALA A 1 166 ? 13.760 4.213 -25.351 1.00 97.44 166 ALA A O 1
ATOM 1347 N N . ALA A 1 167 ? 12.101 4.895 -23.984 1.00 98.38 167 ALA A N 1
ATOM 1348 C CA . ALA A 1 167 ? 11.798 3.578 -23.438 1.00 98.38 167 ALA A CA 1
ATOM 1349 C C . ALA A 1 167 ? 11.117 2.688 -24.492 1.00 98.38 167 ALA A C 1
ATOM 1351 O O . ALA A 1 167 ? 10.333 3.177 -25.309 1.00 98.38 167 ALA A O 1
ATOM 1352 N N . ASP A 1 168 ? 11.350 1.376 -24.429 1.00 98.50 168 ASP A N 1
ATOM 1353 C CA . ASP A 1 168 ? 10.740 0.407 -25.349 1.00 98.50 168 ASP A CA 1
ATOM 1354 C C . ASP A 1 168 ? 9.210 0.379 -25.211 1.00 98.50 168 ASP A C 1
ATOM 1356 O O . ASP A 1 168 ? 8.486 0.157 -26.184 1.00 98.50 168 ASP A O 1
ATOM 1360 N N . TYR A 1 169 ? 8.713 0.586 -23.987 1.00 98.75 169 TYR A N 1
ATOM 1361 C CA . TYR A 1 169 ? 7.287 0.644 -23.677 1.00 98.75 169 TYR A CA 1
ATOM 1362 C C . TYR A 1 169 ? 7.022 1.455 -22.403 1.00 98.75 169 TYR A C 1
ATOM 1364 O O . TYR A 1 169 ? 7.701 1.276 -21.392 1.00 98.75 169 TYR A O 1
ATOM 1372 N N . CYS A 1 170 ? 5.987 2.299 -22.436 1.00 98.75 170 CYS A N 1
ATOM 1373 C CA . CYS A 1 170 ? 5.488 3.057 -21.287 1.00 98.75 170 CYS A CA 1
ATOM 1374 C C . CYS A 1 170 ? 3.991 2.788 -21.089 1.00 98.75 170 CYS A C 1
ATOM 1376 O O . CYS A 1 170 ? 3.170 3.371 -21.795 1.00 98.75 170 CYS A O 1
ATOM 1378 N N . GLY A 1 171 ? 3.633 1.934 -20.127 1.00 98.44 171 GLY A N 1
ATOM 1379 C CA . GLY A 1 171 ? 2.240 1.552 -19.860 1.00 98.44 171 GLY A CA 1
ATOM 1380 C C . GLY A 1 171 ? 1.684 2.086 -18.540 1.00 98.44 171 GLY A C 1
ATOM 1381 O O . GLY A 1 171 ? 2.380 2.097 -17.525 1.00 98.44 171 GLY A O 1
ATOM 1382 N N . MET A 1 172 ? 0.407 2.472 -18.502 1.00 98.25 172 MET A N 1
ATOM 1383 C CA . MET A 1 172 ? -0.254 2.916 -17.267 1.00 98.25 172 MET A CA 1
ATOM 1384 C C . MET A 1 172 ? -1.681 2.382 -17.161 1.00 98.25 172 MET A C 1
ATOM 1386 O O . MET A 1 172 ? -2.523 2.689 -18.001 1.00 98.25 172 MET A O 1
ATOM 1390 N N . LEU A 1 173 ? -1.974 1.636 -16.096 1.00 98.38 173 LEU A N 1
ATOM 1391 C CA . LEU A 1 173 ? -3.320 1.152 -15.778 1.00 98.38 173 LEU A CA 1
ATOM 1392 C C . LEU A 1 173 ? -3.963 1.986 -14.657 1.00 98.38 173 LEU A C 1
ATOM 1394 O O . LEU A 1 173 ? -3.348 2.239 -13.622 1.00 98.38 173 LEU A O 1
ATOM 1398 N N . GLY A 1 174 ? -5.211 2.416 -14.854 1.00 96.44 174 GLY A N 1
ATOM 1399 C CA . GLY A 1 174 ? -5.877 3.386 -13.972 1.00 96.44 174 GLY A CA 1
ATOM 1400 C C . GLY A 1 174 ? -5.558 4.840 -14.314 1.00 96.44 174 GLY A C 1
ATOM 1401 O O . GLY A 1 174 ? -5.577 5.707 -13.441 1.00 96.44 174 GLY A O 1
ATOM 1402 N N . ALA A 1 175 ? -5.238 5.103 -15.581 1.00 96.12 175 ALA A N 1
ATOM 1403 C CA . ALA A 1 175 ? -4.833 6.403 -16.101 1.00 96.12 175 ALA A CA 1
ATOM 1404 C C . ALA A 1 175 ? -6.022 7.283 -16.534 1.00 96.12 175 ALA A C 1
ATOM 1406 O O . ALA A 1 175 ? -5.872 8.141 -17.399 1.00 96.12 175 ALA A O 1
ATOM 1407 N N . ASP A 1 176 ? -7.208 7.090 -15.952 1.00 95.06 176 ASP A N 1
ATOM 1408 C CA . ASP A 1 176 ? -8.455 7.761 -16.341 1.00 95.06 176 ASP A CA 1
ATOM 1409 C C . ASP A 1 176 ? -8.321 9.291 -16.437 1.00 95.06 176 ASP A C 1
ATOM 1411 O O . ASP A 1 176 ? -8.808 9.900 -17.391 1.00 95.06 176 ASP A O 1
ATOM 1415 N N . SER A 1 177 ? -7.622 9.913 -15.482 1.00 91.38 177 SER A N 1
ATOM 1416 C CA . SER A 1 177 ? -7.362 11.359 -15.470 1.00 91.38 177 SER A CA 1
ATOM 1417 C C . SER A 1 177 ? -6.455 11.809 -16.619 1.00 91.38 177 SER A C 1
ATOM 1419 O O . SER A 1 177 ? -6.695 12.863 -17.203 1.00 91.38 177 SER A O 1
ATOM 1421 N N . LEU A 1 178 ? -5.448 11.008 -16.977 1.00 92.06 178 LEU A N 1
ATOM 1422 C CA . LEU A 1 178 ? -4.543 11.283 -18.095 1.00 92.06 178 LEU A CA 1
ATOM 1423 C C . LEU A 1 178 ? -5.233 11.060 -19.443 1.00 92.06 178 LEU A C 1
ATOM 1425 O O . LEU A 1 178 ? -5.024 11.831 -20.371 1.00 92.06 178 LEU A O 1
ATOM 1429 N N . ILE A 1 179 ? -6.094 10.044 -19.546 1.00 94.06 179 ILE A N 1
ATOM 1430 C CA . ILE A 1 179 ? -6.903 9.778 -20.745 1.00 94.06 179 ILE A CA 1
ATOM 1431 C C . ILE A 1 179 ? -7.867 10.941 -21.005 1.00 94.06 179 ILE A C 1
ATOM 1433 O O . ILE A 1 179 ? -8.061 11.340 -22.154 1.00 94.06 179 ILE A O 1
ATOM 1437 N N . ALA A 1 180 ? -8.460 11.497 -19.944 1.00 90.75 180 ALA A N 1
ATOM 1438 C CA . ALA A 1 180 ? -9.322 12.670 -20.043 1.00 90.75 180 ALA A CA 1
ATOM 1439 C C . ALA A 1 180 ? -8.560 13.931 -20.495 1.00 90.75 180 ALA A C 1
ATOM 1441 O O . ALA A 1 180 ? -9.147 14.797 -21.149 1.00 90.75 180 ALA A O 1
ATOM 1442 N N . ASP A 1 181 ? -7.261 14.034 -20.196 1.00 88.12 181 ASP A N 1
ATOM 1443 C CA . ASP A 1 181 ? -6.404 15.097 -20.714 1.00 88.12 181 ASP A CA 1
ATOM 1444 C C . ASP A 1 181 ? -5.865 14.751 -22.111 1.00 88.12 181 ASP A C 1
ATOM 1446 O O . ASP A 1 181 ? -4.926 13.980 -22.284 1.00 88.12 181 ASP A O 1
ATOM 1450 N N . SER A 1 182 ? -6.410 15.394 -23.144 1.00 81.50 182 SER A N 1
ATOM 1451 C CA . SER A 1 182 ? -5.978 15.215 -24.542 1.00 81.50 182 SER A CA 1
ATOM 1452 C C . SER A 1 182 ? -4.489 15.499 -24.829 1.00 81.50 182 SER A C 1
ATOM 1454 O O . SER A 1 182 ? -4.014 15.164 -25.922 1.00 81.50 182 SER A O 1
ATOM 1456 N N . LYS A 1 183 ? -3.758 16.119 -23.890 1.00 90.12 183 LYS A N 1
ATOM 1457 C CA . LYS A 1 183 ? -2.353 16.531 -24.041 1.00 90.12 183 LYS A CA 1
ATOM 1458 C C . LYS A 1 183 ? -1.328 15.481 -23.605 1.00 90.12 183 LYS A C 1
ATOM 1460 O O . LYS A 1 183 ? -0.134 15.761 -23.708 1.00 90.12 183 LYS A O 1
ATOM 1465 N N . HIS A 1 184 ? -1.744 14.299 -23.147 1.00 93.38 184 HIS A N 1
ATOM 1466 C CA . HIS A 1 184 ? -0.787 13.243 -22.812 1.00 93.38 184 HIS A CA 1
ATOM 1467 C C . HIS A 1 184 ? 0.068 12.833 -24.038 1.00 93.38 184 HIS A C 1
ATOM 1469 O O . HIS A 1 184 ? -0.432 12.831 -25.176 1.00 93.38 184 HIS A O 1
ATOM 1475 N N . PRO A 1 185 ? 1.350 12.476 -23.836 1.00 96.06 185 PRO A N 1
ATOM 1476 C CA . PRO A 1 185 ? 2.217 11.960 -24.891 1.00 96.06 185 PRO A CA 1
ATOM 1477 C C . PRO A 1 185 ? 1.638 10.739 -25.607 1.00 96.06 185 PRO A C 1
ATOM 1479 O O . PRO A 1 185 ? 1.099 9.829 -24.986 1.00 96.06 185 PRO A O 1
ATOM 1482 N N . LYS A 1 186 ? 1.784 10.698 -26.936 1.00 95.88 186 LYS A N 1
ATOM 1483 C CA . LYS A 1 186 ? 1.196 9.641 -27.778 1.00 95.88 186 LYS A CA 1
ATOM 1484 C C . LYS A 1 186 ? 1.897 8.289 -27.677 1.00 95.88 186 LYS A C 1
ATOM 1486 O O . LYS A 1 186 ? 1.336 7.303 -28.136 1.00 95.88 186 LYS A O 1
ATOM 1491 N N . HIS A 1 187 ? 3.102 8.245 -27.113 1.00 97.50 187 HIS A N 1
ATOM 1492 C CA . HIS A 1 187 ? 3.834 6.999 -26.878 1.00 97.50 187 HIS A CA 1
ATOM 1493 C C . HIS A 1 187 ? 3.438 6.307 -25.567 1.00 97.50 187 HIS A C 1
ATOM 1495 O O . HIS A 1 187 ? 3.911 5.206 -25.310 1.00 97.50 187 HIS A O 1
ATOM 1501 N N . TRP A 1 188 ? 2.605 6.934 -24.731 1.00 98.12 188 TRP A N 1
ATOM 1502 C CA . TRP A 1 188 ? 2.073 6.290 -23.533 1.00 98.12 188 TRP A CA 1
ATOM 1503 C C . TRP A 1 188 ? 0.901 5.377 -23.888 1.00 98.12 188 TRP A C 1
ATOM 1505 O O . TRP A 1 188 ? -0.054 5.809 -24.533 1.00 98.12 188 TRP A O 1
ATOM 1515 N N . ASP A 1 189 ? 0.957 4.136 -23.413 1.00 98.12 189 ASP A N 1
ATOM 1516 C CA . ASP A 1 189 ? -0.134 3.171 -23.508 1.00 98.12 189 ASP A CA 1
ATOM 1517 C C . ASP A 1 189 ? -0.992 3.251 -22.235 1.00 98.12 189 ASP A C 1
ATOM 1519 O O . ASP A 1 189 ? -0.582 2.821 -21.151 1.00 98.12 189 ASP A O 1
ATOM 1523 N N . LEU A 1 190 ? -2.154 3.897 -22.345 1.00 97.69 190 LEU A N 1
ATOM 1524 C CA . LEU A 1 190 ? -3.000 4.269 -21.211 1.00 97.69 190 LEU A CA 1
ATOM 1525 C C . LEU A 1 190 ? -4.270 3.418 -21.167 1.00 97.69 190 LEU A C 1
ATOM 1527 O O . LEU A 1 190 ? -5.052 3.412 -22.114 1.00 97.69 190 LEU A O 1
ATOM 1531 N N . TYR A 1 191 ? -4.519 2.799 -20.016 1.00 98.06 191 TYR A N 1
ATOM 1532 C CA . TYR A 1 191 ? -5.703 1.992 -19.736 1.00 98.06 191 TYR A CA 1
ATOM 1533 C C . TYR A 1 191 ? -6.497 2.606 -18.583 1.00 98.06 191 TYR A C 1
ATOM 1535 O O . TYR A 1 191 ? -5.927 3.015 -17.562 1.00 98.06 191 TYR A O 1
ATOM 1543 N N . LYS A 1 192 ? -7.825 2.632 -18.699 1.00 97.00 192 LYS A N 1
ATOM 1544 C CA . LYS A 1 192 ? -8.717 2.992 -17.590 1.00 97.00 192 LYS A CA 1
ATOM 1545 C C . LYS A 1 192 ? -8.646 1.957 -16.477 1.00 97.00 192 LYS A C 1
ATOM 1547 O O . LYS A 1 192 ? -8.251 0.807 -16.678 1.00 97.00 192 LYS A O 1
ATOM 1552 N N . PHE A 1 193 ? -9.047 2.352 -15.278 1.00 94.44 193 PHE A N 1
ATOM 1553 C CA . PHE A 1 193 ? -9.087 1.447 -14.140 1.00 94.44 193 PHE A CA 1
ATOM 1554 C C . PHE A 1 193 ? -9.987 0.236 -14.437 1.00 94.44 193 PHE A C 1
ATOM 1556 O O . PHE A 1 193 ? -11.146 0.394 -14.811 1.00 94.44 193 PHE A O 1
ATOM 1563 N N . GLN A 1 194 ? -9.440 -0.972 -14.252 1.00 92.50 194 GLN A N 1
ATOM 1564 C CA . GLN A 1 194 ? -10.082 -2.260 -14.571 1.00 92.50 194 GLN A CA 1
ATOM 1565 C C . GLN A 1 194 ? -10.398 -2.496 -16.061 1.00 92.50 194 GLN A C 1
ATOM 1567 O O . GLN A 1 194 ? -11.145 -3.418 -16.376 1.00 92.50 194 GLN A O 1
ATOM 1572 N N . GLU A 1 195 ? -9.828 -1.715 -16.985 1.00 96.12 195 GLU A N 1
ATOM 1573 C CA . GLU A 1 195 ? -9.990 -1.954 -18.429 1.00 96.12 195 GLU A CA 1
ATOM 1574 C C . GLU A 1 195 ? -9.332 -3.266 -18.875 1.00 96.12 195 GLU A C 1
ATOM 1576 O O . GLU A 1 195 ? -9.889 -4.011 -19.678 1.00 96.12 195 GLU A O 1
ATOM 1581 N N . VAL A 1 196 ? -8.166 -3.567 -18.306 1.00 97.19 196 VAL A N 1
ATOM 1582 C CA . VAL A 1 196 ? -7.478 -4.853 -18.435 1.00 97.19 196 VAL A CA 1
ATOM 1583 C C . VAL A 1 196 ? -7.205 -5.427 -17.050 1.00 97.19 196 VAL A C 1
ATOM 1585 O O . VAL A 1 196 ? -7.185 -4.702 -16.050 1.00 97.19 196 VAL A O 1
ATOM 1588 N N . SER A 1 197 ? -7.003 -6.744 -16.977 1.00 96.00 197 SER A N 1
ATOM 1589 C CA . SER A 1 197 ? -6.611 -7.380 -15.721 1.00 96.00 197 SER A CA 1
ATOM 1590 C C . SER A 1 197 ? -5.219 -6.895 -15.284 1.00 96.00 197 SER A C 1
ATOM 1592 O O . SER A 1 197 ? -4.364 -6.598 -16.122 1.00 96.00 197 SER A O 1
ATOM 1594 N N . VAL A 1 198 ? -4.984 -6.820 -13.970 1.00 96.44 198 VAL A N 1
ATOM 1595 C CA . VAL A 1 198 ? -3.684 -6.398 -13.420 1.00 96.44 198 VAL A CA 1
ATOM 1596 C C . VAL A 1 198 ? -2.569 -7.346 -13.869 1.00 96.44 198 VAL A C 1
ATOM 1598 O O . VAL A 1 198 ? -1.516 -6.871 -14.279 1.00 96.44 198 VAL A O 1
ATOM 1601 N N . SER A 1 199 ? -2.803 -8.663 -13.877 1.00 96.44 199 SER A N 1
ATOM 1602 C CA . SER A 1 199 ? -1.816 -9.644 -14.347 1.00 96.44 199 SER A CA 1
ATOM 1603 C C . SER A 1 199 ? -1.463 -9.436 -15.822 1.00 96.44 199 SER A C 1
ATOM 1605 O O . SER A 1 199 ? -0.290 -9.275 -16.146 1.00 96.44 199 SER A O 1
ATOM 1607 N N . SER A 1 200 ? -2.465 -9.309 -16.701 1.00 97.38 200 SER A N 1
ATOM 1608 C CA . SER A 1 200 ? -2.243 -9.053 -18.135 1.00 97.38 200 SER A CA 1
ATOM 1609 C C . SER A 1 200 ? -1.524 -7.729 -18.400 1.00 97.38 200 SER A C 1
ATOM 1611 O O . SER A 1 200 ? -0.803 -7.602 -19.386 1.00 97.38 200 SER A O 1
ATOM 1613 N N . PHE A 1 201 ? -1.722 -6.718 -17.551 1.00 98.62 201 PHE A N 1
ATOM 1614 C CA . PHE A 1 201 ? -0.961 -5.475 -17.637 1.00 98.62 201 PHE A CA 1
ATOM 1615 C C . PHE A 1 201 ? 0.498 -5.674 -17.205 1.00 98.62 201 PHE A C 1
ATOM 1617 O O . PHE A 1 201 ? 1.407 -5.231 -17.907 1.00 98.62 201 PHE A O 1
ATOM 1624 N N . LEU A 1 202 ? 0.731 -6.353 -16.077 1.00 98.50 202 LEU A N 1
ATOM 1625 C CA . LEU A 1 202 ? 2.073 -6.575 -15.538 1.00 98.50 202 LEU A CA 1
ATOM 1626 C C . LEU A 1 202 ? 2.937 -7.447 -16.466 1.00 98.50 202 LEU A C 1
ATOM 1628 O O . LEU A 1 202 ? 4.138 -7.222 -16.555 1.00 98.50 202 LEU A O 1
ATOM 1632 N N . GLU A 1 203 ? 2.358 -8.366 -17.240 1.00 97.88 203 GLU A N 1
ATOM 1633 C CA . GLU A 1 203 ? 3.074 -9.127 -18.282 1.00 97.88 203 GLU A CA 1
ATOM 1634 C C . GLU A 1 203 ? 3.758 -8.244 -19.343 1.00 97.88 203 GLU A C 1
ATOM 1636 O O . GLU A 1 203 ? 4.757 -8.647 -19.944 1.00 97.88 203 GLU A O 1
ATOM 1641 N N . LYS A 1 204 ? 3.253 -7.025 -19.573 1.00 98.38 204 LYS A N 1
ATOM 1642 C CA . LYS A 1 204 ? 3.779 -6.109 -20.597 1.00 98.38 204 LYS A CA 1
ATOM 1643 C C . LYS A 1 204 ? 5.038 -5.358 -20.169 1.00 98.38 204 LYS A C 1
ATOM 1645 O O . LYS A 1 204 ? 5.672 -4.737 -21.020 1.00 98.38 204 LYS A O 1
ATOM 1650 N N . ILE A 1 205 ? 5.383 -5.384 -18.883 1.00 98.81 205 ILE A N 1
ATOM 1651 C CA . ILE A 1 205 ? 6.453 -4.566 -18.303 1.00 98.81 205 ILE A CA 1
ATOM 1652 C C . ILE A 1 205 ? 7.514 -5.421 -17.612 1.00 98.81 205 ILE A C 1
ATOM 1654 O O . ILE A 1 205 ? 7.250 -6.544 -17.186 1.00 98.81 205 ILE A O 1
ATOM 1658 N N . ASP A 1 206 ? 8.701 -4.848 -17.458 1.00 98.88 206 ASP A N 1
ATOM 1659 C CA . ASP A 1 206 ? 9.811 -5.376 -16.662 1.00 98.88 206 ASP A CA 1
ATOM 1660 C C . ASP A 1 206 ? 10.076 -4.515 -15.418 1.00 98.88 206 ASP A C 1
ATOM 1662 O O . ASP A 1 206 ? 10.492 -5.037 -14.381 1.00 98.88 206 ASP A O 1
ATOM 1666 N N . PHE A 1 207 ? 9.778 -3.215 -15.490 1.00 98.94 207 PHE A N 1
ATOM 1667 C CA . PHE A 1 207 ? 9.990 -2.262 -14.401 1.00 98.94 207 PHE A CA 1
ATOM 1668 C C . PHE A 1 207 ? 8.674 -1.618 -13.972 1.00 98.94 207 PHE A C 1
ATOM 1670 O O . PHE A 1 207 ? 7.954 -1.034 -14.785 1.00 98.94 207 PHE A O 1
ATOM 1677 N N . PHE A 1 208 ? 8.367 -1.696 -12.680 1.00 98.88 208 PHE A N 1
ATOM 1678 C CA . PHE A 1 208 ? 7.213 -1.026 -12.095 1.00 98.88 208 PHE A CA 1
ATOM 1679 C C . PHE A 1 208 ? 7.653 0.278 -11.427 1.00 98.88 208 PHE A C 1
ATOM 1681 O O . PHE A 1 208 ? 8.337 0.264 -10.406 1.00 98.88 208 PHE A O 1
ATOM 1688 N N . VAL A 1 209 ? 7.274 1.412 -12.012 1.00 98.75 209 VAL A N 1
ATOM 1689 C CA . VAL A 1 209 ? 7.735 2.744 -11.596 1.00 98.75 209 VAL A CA 1
ATOM 1690 C C . VAL A 1 209 ? 6.589 3.479 -10.909 1.00 98.75 209 VAL A C 1
ATOM 1692 O O . VAL A 1 209 ? 5.659 3.949 -11.565 1.00 98.75 209 VAL A O 1
ATOM 1695 N N . TYR A 1 210 ? 6.632 3.576 -9.582 1.00 97.88 210 TYR A N 1
ATOM 1696 C CA . TYR A 1 210 ? 5.506 4.055 -8.782 1.00 97.88 210 TYR A CA 1
ATOM 1697 C C . TYR A 1 210 ? 5.864 5.296 -7.972 1.00 97.88 210 TYR A C 1
ATOM 1699 O O . TYR A 1 210 ? 6.606 5.234 -7.007 1.00 97.88 210 TYR A O 1
ATOM 1707 N N . TYR A 1 211 ? 5.299 6.433 -8.357 1.00 96.44 211 TYR A N 1
ATOM 1708 C CA . TYR A 1 211 ? 5.403 7.689 -7.616 1.00 96.44 211 TYR A CA 1
ATOM 1709 C C . TYR A 1 211 ? 4.000 8.278 -7.497 1.00 96.44 211 TYR A C 1
ATOM 1711 O O . TYR A 1 211 ? 3.176 8.103 -8.402 1.00 96.44 211 TYR A O 1
ATOM 1719 N N . THR A 1 212 ? 3.704 8.960 -6.399 1.00 93.38 212 THR A N 1
ATOM 1720 C CA . THR A 1 212 ? 2.403 9.602 -6.163 1.00 93.38 212 THR A CA 1
ATOM 1721 C C . THR A 1 212 ? 2.527 11.119 -6.145 1.00 93.38 212 THR A C 1
ATOM 1723 O O . THR A 1 212 ? 3.622 11.681 -6.207 1.00 93.38 212 THR A O 1
ATOM 1726 N N . HIS A 1 213 ? 1.390 11.814 -6.094 1.00 91.56 213 HIS A N 1
ATOM 1727 C CA . HIS A 1 213 ? 1.394 13.252 -5.864 1.00 91.56 213 HIS A CA 1
ATOM 1728 C C . HIS A 1 213 ? 2.079 13.564 -4.517 1.00 91.56 213 HIS A C 1
ATOM 1730 O O . HIS A 1 213 ? 1.815 12.848 -3.554 1.00 91.56 213 HIS A O 1
ATOM 1736 N N . PRO A 1 214 ? 2.859 14.656 -4.368 1.00 87.31 214 PRO A N 1
ATOM 1737 C CA . PRO A 1 214 ? 3.543 14.989 -3.105 1.00 87.31 214 PRO A CA 1
ATOM 1738 C C . PRO A 1 214 ? 2.628 15.123 -1.874 1.00 87.31 214 PRO A C 1
ATOM 1740 O O . PRO A 1 214 ? 3.070 15.000 -0.737 1.00 87.31 214 PRO A O 1
ATOM 1743 N N . ASN A 1 215 ? 1.336 15.368 -2.106 1.00 86.69 215 ASN A N 1
ATOM 1744 C CA . ASN A 1 215 ? 0.312 15.471 -1.058 1.00 86.69 215 ASN A CA 1
ATOM 1745 C C . ASN A 1 215 ? -0.404 14.140 -0.764 1.00 86.69 215 ASN A C 1
ATOM 1747 O O . ASN A 1 215 ? -1.319 14.115 0.057 1.00 86.69 215 ASN A O 1
ATOM 1751 N N . LEU A 1 216 ? -0.022 13.051 -1.431 1.00 87.94 216 LEU A N 1
ATOM 1752 C CA . LEU A 1 216 ? -0.534 11.710 -1.192 1.00 87.94 216 LEU A CA 1
ATOM 1753 C C . LEU A 1 216 ? 0.618 10.798 -0.781 1.00 87.94 216 LEU A C 1
ATOM 1755 O O . LEU A 1 216 ? 1.554 10.593 -1.548 1.00 87.94 216 LEU A O 1
ATOM 1759 N N . GLN A 1 217 ? 0.461 10.154 0.371 1.00 88.94 217 GLN A N 1
ATOM 1760 C CA . GLN A 1 217 ? 1.242 8.976 0.719 1.00 88.94 217 GLN A CA 1
ATOM 1761 C C . GLN A 1 217 ? 0.336 7.748 0.733 1.00 88.94 217 GLN A C 1
ATOM 1763 O O . GLN A 1 217 ? -0.761 7.794 1.296 1.00 88.94 217 GLN A O 1
ATOM 1768 N N . GLU A 1 218 ? 0.793 6.643 0.144 1.00 90.50 218 GLU A N 1
ATOM 1769 C CA . GLU A 1 218 ? 0.092 5.365 0.263 1.00 90.50 218 GLU A CA 1
ATOM 1770 C C . GLU A 1 218 ? 0.046 4.903 1.721 1.00 90.50 218 GLU A C 1
ATOM 1772 O O . GLU A 1 218 ? 1.054 4.923 2.425 1.00 90.50 218 GLU A O 1
ATOM 1777 N N . SER A 1 219 ? -1.121 4.441 2.178 1.00 91.88 219 SER A N 1
ATOM 1778 C CA . SER A 1 219 ? -1.230 3.830 3.509 1.00 91.88 219 SER A CA 1
ATOM 1779 C C . SER A 1 219 ? -0.549 2.467 3.569 1.00 91.88 219 SER A C 1
ATOM 1781 O O . SER A 1 219 ? 0.030 2.140 4.593 1.00 91.88 219 SER A O 1
ATOM 1783 N N . PHE A 1 220 ? -0.575 1.691 2.483 1.00 93.94 220 PHE A N 1
ATOM 1784 C CA . PHE A 1 220 ? 0.138 0.410 2.375 1.00 93.94 220 PHE A CA 1
ATOM 1785 C C . PHE A 1 220 ? 0.834 0.271 1.018 1.00 93.94 220 PHE A C 1
ATOM 1787 O O . PHE A 1 220 ? 2.039 0.069 0.967 1.00 93.94 220 PHE A O 1
ATOM 1794 N N . GLY A 1 221 ? 0.090 0.444 -0.083 1.00 93.56 221 GLY A N 1
ATOM 1795 C CA . GLY A 1 221 ? 0.627 0.322 -1.444 1.00 93.56 221 GLY A CA 1
ATOM 1796 C C . GLY A 1 221 ? 0.526 -1.092 -2.021 1.00 93.56 221 GLY A C 1
ATOM 1797 O O . GLY A 1 221 ? 1.493 -1.600 -2.568 1.00 93.56 221 GLY A O 1
ATOM 1798 N N . ARG A 1 222 ? -0.651 -1.739 -1.947 1.00 95.19 222 ARG A N 1
ATOM 1799 C CA . ARG A 1 222 ? -0.866 -3.120 -2.447 1.00 95.19 222 ARG A CA 1
ATOM 1800 C C . ARG A 1 222 ? -0.404 -3.325 -3.899 1.00 95.19 222 ARG A C 1
ATOM 1802 O O . ARG A 1 222 ? 0.097 -4.391 -4.224 1.00 95.19 222 ARG A O 1
ATOM 1809 N N . VAL A 1 223 ? -0.511 -2.290 -4.733 1.00 96.56 223 VAL A N 1
ATOM 1810 C CA . VAL A 1 223 ? -0.069 -2.304 -6.139 1.00 96.56 223 VAL A CA 1
ATOM 1811 C C . VAL A 1 223 ? 1.424 -2.615 -6.305 1.00 96.56 223 VAL A C 1
ATOM 1813 O O . VAL A 1 223 ? 1.819 -3.217 -7.298 1.00 96.56 223 VAL A O 1
ATOM 1816 N N . ILE A 1 224 ? 2.243 -2.259 -5.311 1.00 97.50 224 ILE A N 1
ATOM 1817 C CA . ILE A 1 224 ? 3.672 -2.585 -5.259 1.00 97.50 224 ILE A CA 1
ATOM 1818 C C . ILE A 1 224 ? 3.867 -4.072 -4.972 1.00 97.50 224 ILE A C 1
ATOM 1820 O O . ILE A 1 224 ? 4.662 -4.717 -5.646 1.00 97.50 224 ILE A O 1
ATOM 1824 N N . ALA A 1 225 ? 3.115 -4.630 -4.020 1.00 97.69 225 ALA A N 1
ATOM 1825 C CA . ALA A 1 225 ? 3.171 -6.059 -3.725 1.00 97.69 225 ALA A CA 1
ATOM 1826 C C . ALA A 1 225 ? 2.736 -6.905 -4.934 1.00 97.69 225 ALA A C 1
ATOM 1828 O O . ALA A 1 225 ? 3.377 -7.902 -5.240 1.00 97.69 225 ALA A O 1
ATOM 1829 N N . GLU A 1 226 ? 1.711 -6.462 -5.668 1.00 98.12 226 GLU A N 1
ATOM 1830 C CA . GLU A 1 226 ? 1.272 -7.099 -6.918 1.00 98.12 226 GLU A CA 1
ATOM 1831 C C . GLU A 1 226 ? 2.375 -7.082 -7.989 1.00 98.12 226 GLU A C 1
ATOM 1833 O O . GLU A 1 226 ? 2.592 -8.084 -8.665 1.00 98.12 226 GLU A O 1
ATOM 1838 N N . ALA A 1 227 ? 3.109 -5.973 -8.124 1.00 98.62 227 ALA A N 1
ATOM 1839 C CA . ALA A 1 227 ? 4.221 -5.871 -9.066 1.00 98.62 227 ALA A CA 1
ATOM 1840 C C . ALA A 1 227 ? 5.424 -6.745 -8.671 1.00 98.62 227 ALA A C 1
ATOM 1842 O O . ALA A 1 227 ? 5.998 -7.411 -9.531 1.00 98.62 227 ALA A O 1
ATOM 1843 N N . ILE A 1 228 ? 5.781 -6.781 -7.382 1.00 98.50 228 ILE A N 1
ATOM 1844 C CA . ILE A 1 228 ? 6.836 -7.669 -6.872 1.00 98.50 228 ILE A CA 1
ATOM 1845 C C . ILE A 1 228 ? 6.451 -9.133 -7.124 1.00 98.50 228 ILE A C 1
ATOM 1847 O O . ILE A 1 228 ? 7.254 -9.893 -7.663 1.00 98.50 228 ILE A O 1
ATOM 1851 N N . ALA A 1 229 ? 5.214 -9.523 -6.796 1.00 98.31 229 ALA A N 1
ATOM 1852 C CA . ALA A 1 229 ? 4.724 -10.881 -7.021 1.00 98.31 229 ALA A CA 1
ATOM 1853 C C . ALA A 1 229 ? 4.752 -11.266 -8.507 1.00 98.31 229 ALA A C 1
ATOM 1855 O O . ALA A 1 229 ? 5.195 -12.359 -8.849 1.00 98.31 229 ALA A O 1
ATOM 1856 N N . ALA A 1 230 ? 4.409 -10.334 -9.402 1.00 98.56 230 ALA A N 1
ATOM 1857 C CA . ALA A 1 230 ? 4.502 -10.516 -10.852 1.00 98.56 230 ALA A CA 1
ATOM 1858 C C . ALA A 1 230 ? 5.942 -10.546 -11.405 1.00 98.56 230 ALA A C 1
ATOM 1860 O O . ALA A 1 230 ? 6.133 -10.557 -12.622 1.00 98.56 230 ALA A O 1
ATOM 1861 N N . GLY A 1 231 ? 6.958 -10.543 -10.543 1.00 98.44 231 GLY A N 1
ATOM 1862 C CA . GLY A 1 231 ? 8.348 -10.720 -10.938 1.00 98.44 231 GLY A CA 1
ATOM 1863 C C . GLY A 1 231 ? 9.005 -9.448 -11.477 1.00 98.44 231 GLY A C 1
ATOM 1864 O O . GLY A 1 231 ? 9.875 -9.540 -12.342 1.00 98.44 231 GLY A O 1
ATOM 1865 N N . LYS A 1 232 ? 8.562 -8.260 -11.030 1.00 98.75 232 LYS A N 1
ATOM 1866 C CA . LYS A 1 232 ? 9.047 -6.958 -11.526 1.00 98.75 232 LYS A CA 1
ATOM 1867 C C . LYS A 1 232 ? 9.985 -6.285 -10.537 1.00 98.75 232 LYS A C 1
ATOM 1869 O O . LYS A 1 232 ? 9.760 -6.322 -9.329 1.00 98.75 232 LYS A O 1
ATOM 1874 N N . VAL A 1 233 ? 10.990 -5.580 -11.057 1.00 98.88 233 VAL A N 1
ATOM 1875 C CA . VAL A 1 233 ? 11.753 -4.617 -10.253 1.00 98.88 233 VAL A CA 1
ATOM 1876 C C . VAL A 1 233 ? 10.871 -3.397 -10.014 1.00 98.88 233 VAL A C 1
ATOM 1878 O O . VAL A 1 233 ? 10.389 -2.778 -10.965 1.00 98.88 233 VAL A O 1
ATOM 1881 N N . VAL A 1 234 ? 10.670 -3.044 -8.745 1.00 98.81 234 VAL A N 1
ATOM 1882 C CA . VAL A 1 234 ? 9.880 -1.874 -8.353 1.00 98.81 234 VAL A CA 1
ATOM 1883 C C . VAL A 1 234 ? 10.793 -0.717 -7.964 1.00 98.81 234 VAL A C 1
ATOM 1885 O O . VAL A 1 234 ? 11.678 -0.872 -7.122 1.00 98.81 234 VAL A O 1
ATOM 1888 N N . ILE A 1 235 ? 10.534 0.458 -8.535 1.00 98.81 235 ILE A N 1
ATOM 1889 C CA . ILE A 1 235 ? 11.249 1.706 -8.251 1.00 98.81 235 ILE A CA 1
ATOM 1890 C C . ILE A 1 235 ? 10.230 2.747 -7.780 1.00 98.81 235 ILE A C 1
ATOM 1892 O O . ILE A 1 235 ? 9.211 2.963 -8.440 1.00 98.81 235 ILE A O 1
ATOM 1896 N N . THR A 1 236 ? 10.472 3.360 -6.622 1.00 97.69 236 THR A N 1
ATOM 1897 C CA . THR A 1 236 ? 9.518 4.261 -5.954 1.00 97.69 236 THR A CA 1
ATOM 1898 C C . THR A 1 236 ? 10.238 5.312 -5.109 1.00 97.69 236 THR A C 1
ATOM 1900 O O . THR A 1 236 ? 11.438 5.212 -4.846 1.00 97.69 236 THR A O 1
ATOM 1903 N N . ASP A 1 237 ? 9.507 6.327 -4.647 1.00 93.81 237 ASP A N 1
ATOM 1904 C CA . ASP A 1 237 ? 10.030 7.302 -3.689 1.00 93.81 237 ASP A CA 1
ATOM 1905 C C . ASP A 1 237 ? 10.378 6.676 -2.322 1.00 93.81 237 ASP A C 1
ATOM 1907 O O . ASP A 1 237 ? 9.852 5.634 -1.918 1.00 9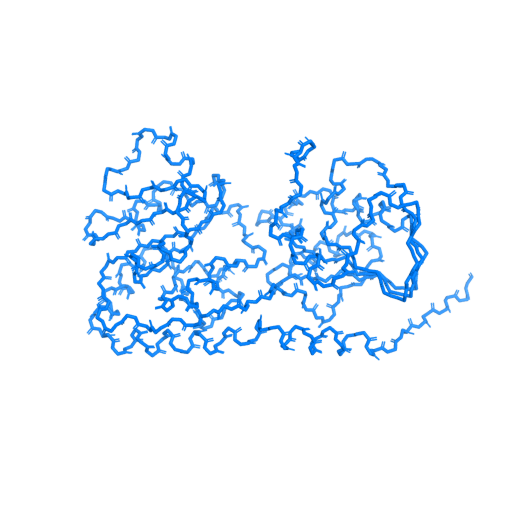3.81 237 ASP A O 1
ATOM 1911 N N . SER A 1 238 ? 11.251 7.355 -1.576 1.00 91.44 238 SER A N 1
ATOM 1912 C CA . SER A 1 238 ? 11.770 6.868 -0.296 1.00 91.44 238 SER A CA 1
ATOM 1913 C C . SER A 1 238 ? 10.714 6.661 0.787 1.00 91.44 238 SER A C 1
ATOM 1915 O O . SER A 1 238 ? 10.933 5.821 1.654 1.00 91.44 238 SER A O 1
ATOM 1917 N N . LEU A 1 239 ? 9.604 7.408 0.790 1.00 87.75 239 LEU A N 1
ATOM 1918 C CA . LEU A 1 239 ? 8.560 7.249 1.808 1.00 87.75 239 LEU A CA 1
ATOM 1919 C C . LEU A 1 239 ? 7.732 5.999 1.526 1.00 87.75 239 LEU A C 1
ATOM 1921 O O . LEU A 1 239 ? 7.530 5.180 2.421 1.00 87.75 239 LEU A O 1
ATOM 1925 N N . THR A 1 240 ? 7.324 5.808 0.273 1.00 90.00 240 THR A N 1
ATOM 1926 C CA . THR A 1 240 ? 6.608 4.604 -0.162 1.00 90.00 240 THR A CA 1
ATOM 1927 C C . THR A 1 240 ? 7.466 3.347 0.005 1.00 90.00 240 THR A C 1
ATOM 1929 O O . THR A 1 240 ? 6.963 2.298 0.416 1.00 90.00 240 THR A O 1
ATOM 1932 N N . ALA A 1 241 ? 8.779 3.459 -0.215 1.00 93.50 241 ALA A N 1
ATOM 1933 C CA . ALA A 1 241 ? 9.712 2.356 -0.024 1.00 93.50 241 ALA A CA 1
ATOM 1934 C C . ALA A 1 241 ? 9.794 1.841 1.423 1.00 93.50 241 ALA A C 1
ATOM 1936 O O . ALA A 1 241 ? 10.102 0.667 1.619 1.00 93.50 241 ALA A O 1
ATOM 1937 N N . GLN A 1 242 ? 9.483 2.654 2.443 1.00 90.88 242 GLN A N 1
ATOM 1938 C CA . GLN A 1 242 ? 9.599 2.240 3.852 1.00 90.88 242 GLN A CA 1
ATOM 1939 C C . GLN A 1 242 ? 8.742 1.015 4.191 1.00 90.88 242 GLN A C 1
ATOM 1941 O O . GLN A 1 242 ? 9.169 0.178 4.983 1.00 90.88 242 GLN A O 1
ATOM 1946 N N . THR A 1 243 ? 7.568 0.872 3.568 1.00 91.62 243 THR A N 1
ATOM 1947 C CA . THR A 1 243 ? 6.695 -0.295 3.776 1.00 91.62 243 THR A CA 1
ATOM 1948 C C . THR A 1 243 ? 7.340 -1.580 3.253 1.00 91.62 243 THR A C 1
ATOM 1950 O O . THR A 1 243 ? 7.224 -2.643 3.868 1.00 91.62 243 THR A O 1
ATOM 1953 N N . PHE A 1 244 ? 8.053 -1.497 2.128 1.00 94.25 244 PHE A N 1
ATOM 1954 C CA . PHE A 1 244 ? 8.580 -2.659 1.414 1.00 94.25 244 PHE A CA 1
ATOM 1955 C C . PHE A 1 244 ? 10.075 -2.919 1.669 1.00 94.25 244 PHE A C 1
ATOM 1957 O O . PHE A 1 244 ? 10.540 -4.045 1.471 1.00 94.25 244 PHE A O 1
ATOM 1964 N N . GLY A 1 245 ? 10.799 -1.966 2.253 1.00 93.31 245 GLY A N 1
ATOM 1965 C CA . GLY A 1 245 ? 12.206 -2.116 2.612 1.00 93.31 245 GLY A CA 1
ATOM 1966 C C . GLY A 1 245 ? 13.057 -2.422 1.382 1.00 93.31 245 GLY A C 1
ATOM 1967 O O . GLY A 1 245 ? 12.884 -1.809 0.334 1.00 93.31 245 GLY A O 1
ATOM 1968 N N . SER A 1 246 ? 13.945 -3.411 1.485 1.00 95.00 246 SER A N 1
ATOM 1969 C CA . SER A 1 246 ? 14.826 -3.825 0.382 1.00 95.00 246 SER A CA 1
ATOM 1970 C C . SER A 1 246 ? 14.114 -4.524 -0.782 1.00 95.00 246 SER A C 1
ATOM 1972 O O . SER A 1 246 ? 14.769 -4.843 -1.770 1.00 95.00 246 SER A O 1
ATOM 1974 N N . ALA A 1 247 ? 12.805 -4.790 -0.677 1.00 97.25 247 ALA A N 1
ATOM 1975 C CA . ALA A 1 247 ? 12.018 -5.386 -1.759 1.00 97.25 247 ALA A CA 1
ATOM 1976 C C . ALA A 1 247 ? 11.704 -4.394 -2.893 1.00 97.25 247 ALA A C 1
ATOM 1978 O O . ALA A 1 247 ? 11.164 -4.783 -3.923 1.00 97.25 247 ALA A O 1
ATOM 1979 N N . VAL A 1 248 ? 12.009 -3.111 -2.692 1.00 98.12 248 VAL A N 1
ATOM 1980 C CA . VAL A 1 248 ? 11.861 -2.057 -3.697 1.00 98.12 248 VAL A CA 1
ATOM 1981 C C . VAL A 1 248 ? 13.082 -1.151 -3.687 1.00 98.12 248 VAL A C 1
ATOM 1983 O O . VAL A 1 248 ? 13.844 -1.105 -2.720 1.00 98.12 248 VAL A O 1
ATOM 1986 N N . ILE A 1 249 ? 13.252 -0.389 -4.761 1.00 98.56 249 ILE A N 1
ATOM 1987 C CA . ILE A 1 249 ? 14.346 0.564 -4.904 1.00 98.56 249 ILE A CA 1
ATOM 1988 C C . ILE A 1 249 ? 13.819 1.964 -4.613 1.00 98.56 249 ILE A C 1
ATOM 1990 O O . ILE A 1 249 ? 13.037 2.518 -5.384 1.00 98.56 249 ILE A O 1
ATOM 1994 N N . ALA A 1 250 ? 14.265 2.527 -3.490 1.00 97.75 250 ALA A N 1
ATOM 1995 C CA . ALA A 1 250 ? 14.042 3.923 -3.139 1.00 97.75 250 ALA A CA 1
ATOM 1996 C C . ALA A 1 250 ? 14.957 4.820 -3.978 1.00 97.75 250 ALA A C 1
ATOM 1998 O O . ALA A 1 250 ? 16.181 4.693 -3.908 1.00 97.75 250 ALA A O 1
ATOM 1999 N N . SER A 1 251 ? 14.379 5.720 -4.766 1.00 97.62 251 SER A N 1
ATOM 2000 C CA . SER A 1 251 ? 15.143 6.577 -5.672 1.00 97.62 251 SER A CA 1
ATOM 2001 C C . SER A 1 251 ? 14.385 7.865 -5.996 1.00 97.62 251 SER A C 1
ATOM 2003 O O . SER A 1 251 ? 13.149 7.844 -6.051 1.00 97.62 251 SER A O 1
ATOM 2005 N N . PRO A 1 252 ? 15.074 9.000 -6.202 1.00 97.31 252 PRO A N 1
ATOM 2006 C CA . PRO A 1 252 ? 14.433 10.176 -6.765 1.00 97.31 252 PRO A CA 1
ATOM 2007 C C . PRO A 1 252 ? 14.163 9.974 -8.278 1.00 97.31 252 PRO A C 1
ATOM 2009 O O . PRO A 1 252 ? 14.846 9.172 -8.918 1.00 97.31 252 PRO A O 1
ATOM 2012 N N . PRO A 1 253 ? 13.166 10.658 -8.871 1.00 97.81 253 PRO A N 1
ATOM 2013 C CA . PRO A 1 253 ? 12.760 10.429 -10.263 1.00 97.81 253 PRO A CA 1
ATOM 2014 C C . PRO A 1 253 ? 13.885 10.517 -11.308 1.00 97.81 253 PRO A C 1
ATOM 2016 O O . PRO A 1 253 ? 13.850 9.799 -12.303 1.00 97.81 253 PRO A O 1
ATOM 2019 N N . GLU A 1 254 ? 14.881 11.374 -11.087 1.00 98.12 254 GLU A N 1
ATOM 2020 C CA . GLU A 1 254 ? 16.024 11.600 -11.980 1.00 98.12 254 GLU A CA 1
ATOM 2021 C C . GLU A 1 254 ? 16.967 10.398 -12.126 1.00 98.12 254 GLU A C 1
ATOM 2023 O O . GLU A 1 254 ? 17.652 10.277 -13.141 1.00 98.12 254 GLU A O 1
ATOM 2028 N N . ASP A 1 255 ? 16.976 9.487 -11.155 1.00 98.44 255 ASP A N 1
ATOM 2029 C CA . ASP A 1 255 ? 17.887 8.341 -11.132 1.00 98.44 255 ASP A CA 1
ATOM 2030 C C . ASP A 1 255 ? 17.264 7.074 -11.750 1.00 98.44 255 ASP A C 1
ATOM 2032 O O . ASP A 1 255 ? 17.963 6.077 -11.969 1.00 98.44 255 ASP A O 1
ATOM 2036 N N . VAL A 1 256 ? 15.960 7.095 -12.059 1.00 98.62 256 VAL A N 1
ATOM 2037 C CA . VAL A 1 256 ? 15.196 5.921 -12.520 1.00 98.62 256 VAL A CA 1
ATOM 2038 C C . VAL A 1 256 ? 15.781 5.328 -13.798 1.00 98.62 256 VAL A C 1
ATOM 2040 O O . VAL A 1 256 ? 15.993 4.116 -13.865 1.00 98.62 256 VAL A O 1
ATOM 2043 N N . ASP A 1 257 ? 16.121 6.162 -14.783 1.00 98.62 257 ASP A N 1
ATOM 2044 C CA . ASP A 1 257 ? 16.732 5.689 -16.028 1.00 98.62 257 ASP A CA 1
ATOM 2045 C C . ASP A 1 257 ? 18.066 4.984 -15.753 1.00 98.62 257 ASP A C 1
ATOM 2047 O O . ASP A 1 257 ? 18.308 3.891 -16.263 1.00 98.62 257 ASP A O 1
ATOM 2051 N N . ALA A 1 258 ? 18.929 5.553 -14.908 1.00 98.62 258 ALA A N 1
ATOM 2052 C CA . ALA A 1 258 ? 20.222 4.950 -14.581 1.00 98.62 258 ALA A CA 1
ATOM 2053 C C . ALA A 1 258 ? 20.076 3.605 -13.844 1.00 98.62 258 ALA A C 1
ATOM 2055 O O . ALA A 1 258 ? 20.911 2.708 -13.999 1.00 98.62 258 ALA A O 1
ATOM 2056 N N . ILE A 1 259 ? 19.023 3.444 -13.039 1.00 98.75 259 ILE A N 1
ATOM 2057 C CA . ILE A 1 259 ? 18.691 2.176 -12.378 1.00 98.75 259 ILE A CA 1
ATOM 2058 C C . ILE A 1 259 ? 18.245 1.136 -13.409 1.00 98.75 259 ILE A C 1
ATOM 2060 O O . ILE A 1 259 ? 18.789 0.031 -13.418 1.00 98.75 259 ILE A O 1
ATOM 2064 N N . ILE A 1 260 ? 17.316 1.492 -14.300 1.00 98.81 260 ILE A N 1
ATOM 2065 C CA . ILE A 1 260 ? 16.808 0.600 -15.352 1.00 98.81 260 ILE A CA 1
ATOM 2066 C C . ILE A 1 260 ? 17.952 0.115 -16.251 1.00 98.81 260 ILE A C 1
ATOM 2068 O O . ILE A 1 260 ? 18.135 -1.091 -16.418 1.00 98.81 260 ILE A O 1
ATOM 2072 N N . HIS A 1 261 ? 18.793 1.027 -16.749 1.00 98.69 261 HIS A N 1
ATOM 2073 C CA . HIS A 1 261 ? 19.930 0.677 -17.609 1.00 98.69 261 HIS A CA 1
ATOM 2074 C C . HIS A 1 261 ? 20.897 -0.312 -16.945 1.00 98.69 261 HIS A C 1
ATOM 2076 O O . HIS A 1 261 ? 21.444 -1.187 -17.614 1.00 98.69 261 HIS A O 1
ATOM 2082 N N . ARG A 1 262 ? 21.099 -0.207 -15.627 1.00 98.62 262 ARG A N 1
ATOM 2083 C CA . ARG A 1 262 ? 21.966 -1.122 -14.875 1.00 98.6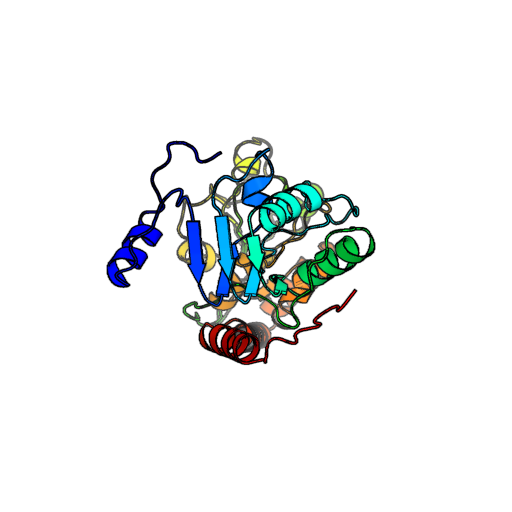2 262 ARG A CA 1
ATOM 2084 C C . ARG A 1 262 ? 21.410 -2.541 -14.840 1.00 98.62 262 ARG A C 1
ATOM 2086 O O . ARG A 1 262 ? 22.172 -3.478 -15.031 1.00 98.62 262 ARG A O 1
ATOM 2093 N N . PHE A 1 263 ? 20.105 -2.694 -14.629 1.00 98.75 263 PHE A N 1
ATOM 2094 C CA . PHE A 1 263 ? 19.456 -4.007 -14.630 1.00 98.75 263 PHE A CA 1
ATOM 2095 C C . PHE A 1 263 ? 19.352 -4.625 -16.022 1.00 98.75 263 PHE A C 1
ATOM 2097 O O . PHE A 1 263 ? 19.456 -5.838 -16.156 1.00 98.75 263 PHE A O 1
ATOM 2104 N N . ILE A 1 264 ? 19.189 -3.807 -17.061 1.00 98.75 264 ILE A N 1
ATOM 2105 C CA . ILE A 1 264 ? 19.265 -4.283 -18.448 1.00 98.75 264 ILE A CA 1
ATOM 2106 C C . ILE A 1 264 ? 20.693 -4.758 -18.765 1.00 98.75 264 ILE A C 1
ATOM 2108 O O . ILE A 1 264 ? 20.877 -5.790 -19.406 1.00 98.75 264 ILE A O 1
ATOM 2112 N N . GLY A 1 265 ? 21.710 -4.030 -18.288 1.00 98.62 265 GLY A N 1
ATOM 2113 C CA . GLY A 1 265 ? 23.122 -4.396 -18.442 1.00 98.62 265 GLY A CA 1
ATOM 2114 C C . GLY A 1 265 ? 23.572 -5.594 -17.596 1.00 98.62 265 GLY A C 1
ATOM 2115 O O . GLY A 1 265 ? 24.603 -6.190 -17.904 1.00 98.62 265 GLY A O 1
ATOM 2116 N N . ASP A 1 266 ? 22.806 -5.960 -16.566 1.00 98.62 266 ASP A N 1
ATOM 2117 C CA . ASP A 1 266 ? 23.032 -7.124 -15.706 1.00 98.62 266 ASP A CA 1
ATOM 2118 C C . ASP A 1 266 ? 21.705 -7.861 -15.414 1.00 98.62 266 ASP A C 1
ATOM 2120 O O . ASP A 1 266 ? 21.102 -7.698 -14.343 1.00 98.62 266 ASP A O 1
ATOM 2124 N N . PRO A 1 267 ? 21.229 -8.697 -16.360 1.00 98.56 267 PRO A N 1
ATOM 2125 C CA . PRO A 1 267 ? 19.999 -9.462 -16.180 1.00 98.56 267 PRO A CA 1
ATOM 2126 C C . PRO A 1 267 ? 20.029 -10.417 -14.982 1.00 98.56 267 PRO A C 1
ATOM 2128 O O . PRO A 1 267 ? 18.973 -10.757 -14.449 1.00 98.56 267 PRO A O 1
ATOM 2131 N N . GLN A 1 268 ? 21.210 -10.856 -14.532 1.00 98.69 268 GLN A N 1
ATOM 2132 C CA . GLN A 1 268 ? 21.314 -11.702 -13.345 1.00 98.69 268 GLN A CA 1
ATOM 2133 C C . GLN A 1 268 ? 20.986 -10.893 -12.087 1.00 98.69 268 GLN A C 1
ATOM 2135 O O . GLN A 1 268 ? 20.176 -11.343 -11.278 1.00 98.69 268 GLN A O 1
ATOM 2140 N N . ALA A 1 269 ? 21.515 -9.671 -11.966 1.00 98.69 269 ALA A N 1
ATOM 2141 C CA . ALA A 1 269 ? 21.161 -8.771 -10.870 1.00 98.69 269 ALA A CA 1
ATOM 2142 C C . ALA A 1 269 ? 19.657 -8.452 -10.834 1.00 98.69 269 ALA A C 1
ATOM 2144 O O . ALA A 1 269 ? 19.089 -8.342 -9.747 1.00 98.69 269 ALA A O 1
ATOM 2145 N N . TYR A 1 270 ? 18.996 -8.341 -11.995 1.00 98.81 270 TYR A N 1
ATOM 2146 C CA . TYR A 1 270 ? 17.537 -8.171 -12.068 1.00 98.81 270 TYR A CA 1
ATOM 2147 C C . TYR A 1 270 ? 16.819 -9.365 -11.440 1.00 98.81 270 TYR A C 1
ATOM 2149 O O . TYR A 1 270 ? 16.011 -9.196 -10.526 1.00 98.81 270 TYR A O 1
ATOM 2157 N N . GLN A 1 271 ? 17.145 -10.578 -11.892 1.00 98.81 271 GLN A N 1
ATOM 2158 C CA . GLN A 1 271 ? 16.497 -11.791 -11.397 1.00 98.81 271 GLN A CA 1
ATOM 2159 C C . GLN A 1 271 ? 16.754 -12.000 -9.900 1.00 98.81 271 GLN A C 1
ATOM 2161 O O . GLN A 1 271 ? 15.837 -12.358 -9.162 1.00 98.81 271 GLN A O 1
ATOM 2166 N N . ASP A 1 272 ? 17.980 -11.747 -9.438 1.00 98.75 272 ASP A N 1
ATOM 2167 C CA . ASP A 1 272 ? 18.344 -11.873 -8.027 1.00 98.75 272 ASP A CA 1
ATOM 2168 C C . ASP A 1 272 ? 17.604 -10.846 -7.165 1.00 98.75 272 ASP A C 1
ATOM 2170 O O . ASP A 1 272 ? 17.105 -11.187 -6.091 1.00 98.75 272 ASP A O 1
ATOM 2174 N N . HIS A 1 273 ? 17.467 -9.600 -7.635 1.00 98.81 273 HIS A N 1
ATOM 2175 C CA . HIS A 1 273 ? 16.667 -8.591 -6.944 1.00 98.81 273 HIS A CA 1
ATOM 2176 C C . HIS A 1 273 ? 15.204 -9.025 -6.821 1.00 98.81 273 HIS A C 1
ATOM 2178 O O . HIS A 1 273 ? 14.653 -8.984 -5.723 1.00 98.81 273 HIS A O 1
ATOM 2184 N N . VAL A 1 274 ? 14.591 -9.482 -7.917 1.00 98.69 274 VAL A N 1
ATOM 2185 C CA . VAL A 1 274 ? 13.186 -9.912 -7.926 1.00 98.69 274 VAL A CA 1
ATOM 2186 C C . VAL A 1 274 ? 12.953 -11.080 -6.969 1.00 98.69 274 VAL A C 1
ATOM 2188 O O . VAL A 1 274 ? 12.044 -11.004 -6.146 1.00 98.69 274 VAL A O 1
ATOM 2191 N N . ARG A 1 275 ? 13.795 -12.122 -6.996 1.00 98.62 275 ARG A N 1
ATOM 2192 C CA . ARG A 1 275 ? 13.655 -13.269 -6.078 1.00 98.62 275 ARG A CA 1
ATOM 2193 C C . ARG A 1 275 ? 13.771 -12.845 -4.613 1.00 98.62 275 ARG A C 1
ATOM 2195 O O . ARG A 1 275 ? 12.986 -13.285 -3.777 1.00 98.62 275 ARG A O 1
ATOM 2202 N N . ASN A 1 276 ? 14.713 -11.953 -4.301 1.00 98.50 276 ASN A N 1
ATOM 2203 C CA . ASN A 1 276 ? 14.857 -11.405 -2.951 1.00 98.50 276 ASN A CA 1
ATOM 2204 C C . ASN A 1 276 ? 13.640 -10.561 -2.539 1.00 98.50 276 ASN A C 1
ATOM 2206 O O . ASN A 1 276 ? 13.193 -10.643 -1.395 1.00 98.50 276 ASN A O 1
ATOM 2210 N N . ALA A 1 277 ? 13.088 -9.767 -3.458 1.00 98.44 277 ALA A N 1
ATOM 2211 C CA . ALA A 1 277 ? 11.893 -8.968 -3.217 1.00 98.44 277 ALA A CA 1
ATOM 2212 C C . ALA A 1 277 ? 10.656 -9.847 -2.972 1.00 98.44 277 ALA A C 1
ATOM 2214 O O . ALA A 1 277 ? 9.912 -9.595 -2.024 1.00 98.44 277 ALA A O 1
ATOM 2215 N N . GLN A 1 278 ? 10.474 -10.907 -3.763 1.00 98.19 278 GLN A N 1
ATOM 2216 C CA . GLN A 1 278 ? 9.405 -11.894 -3.584 1.00 98.19 278 GLN A CA 1
ATOM 2217 C C . GLN A 1 278 ? 9.532 -12.622 -2.243 1.00 98.19 278 GLN A C 1
ATOM 2219 O O . GLN A 1 278 ? 8.561 -12.685 -1.495 1.00 98.19 278 GLN A O 1
ATOM 2224 N N . ALA A 1 279 ? 10.734 -13.073 -1.869 1.00 97.44 279 ALA A N 1
ATOM 2225 C CA . ALA A 1 279 ? 10.969 -13.668 -0.551 1.00 97.44 279 ALA A CA 1
ATOM 2226 C C . ALA A 1 279 ? 10.651 -12.686 0.593 1.00 97.44 279 ALA A C 1
ATOM 2228 O O . ALA A 1 279 ? 10.119 -13.070 1.631 1.00 97.44 279 ALA A O 1
ATOM 2229 N N . ALA A 1 280 ? 10.934 -11.396 0.405 1.00 96.88 280 ALA A N 1
ATOM 2230 C CA . ALA A 1 280 ? 10.632 -10.367 1.391 1.00 96.88 280 ALA A CA 1
ATOM 2231 C C . ALA A 1 280 ? 9.128 -10.048 1.521 1.00 96.88 280 ALA A C 1
ATOM 2233 O O . ALA A 1 280 ? 8.751 -9.454 2.538 1.00 96.88 280 ALA A O 1
ATOM 2234 N N . LEU A 1 281 ? 8.284 -10.424 0.546 1.00 95.75 281 LEU A N 1
ATOM 2235 C CA . LEU A 1 281 ? 6.823 -10.316 0.652 1.00 95.75 281 LEU A CA 1
ATOM 2236 C C . LEU A 1 281 ? 6.218 -11.319 1.634 1.00 95.75 281 LEU A C 1
ATOM 2238 O O . LEU A 1 281 ? 5.121 -11.057 2.117 1.00 95.75 281 LEU A O 1
ATOM 2242 N N . GLU A 1 282 ? 6.929 -12.394 1.985 1.00 93.50 282 GLU A N 1
ATOM 2243 C CA . GLU A 1 282 ? 6.452 -13.423 2.921 1.00 93.50 282 GLU A CA 1
ATOM 2244 C C . GLU A 1 282 ? 5.998 -12.829 4.263 1.00 93.50 282 GLU A C 1
ATOM 2246 O O . GLU A 1 282 ? 5.049 -13.296 4.879 1.00 93.50 282 GLU A O 1
ATOM 2251 N N . ARG A 1 283 ? 6.590 -11.711 4.702 1.00 94.62 283 ARG A N 1
ATOM 2252 C CA . ARG A 1 283 ? 6.150 -11.017 5.927 1.00 94.62 283 ARG A CA 1
ATOM 2253 C C . ARG A 1 283 ? 4.720 -10.459 5.865 1.00 94.62 283 ARG A C 1
ATOM 2255 O O . ARG A 1 283 ? 4.204 -10.006 6.881 1.00 94.62 283 ARG A O 1
ATOM 2262 N N . PHE A 1 284 ? 4.127 -10.417 4.676 1.00 96.38 284 PHE A N 1
ATOM 2263 C CA . PHE A 1 284 ? 2.758 -9.989 4.421 1.00 96.38 284 PHE A CA 1
ATOM 2264 C C . PHE A 1 284 ? 1.848 -11.166 4.025 1.00 96.38 284 PHE A C 1
ATOM 2266 O O . PHE A 1 284 ? 0.742 -10.926 3.537 1.00 96.38 284 PHE A O 1
ATOM 2273 N N . SER A 1 285 ? 2.290 -12.416 4.214 1.00 95.69 285 SER A N 1
ATOM 2274 C CA . SER A 1 285 ? 1.495 -13.615 3.930 1.00 95.69 285 SER A CA 1
ATOM 2275 C C . SER A 1 285 ? 0.285 -13.745 4.859 1.00 95.69 285 SER A C 1
ATOM 2277 O O . SER A 1 285 ? 0.178 -13.075 5.897 1.00 95.69 285 SER A O 1
ATOM 2279 N N . ALA A 1 286 ? -0.658 -14.606 4.475 1.00 95.75 286 ALA A N 1
ATOM 2280 C CA . ALA A 1 286 ? -1.832 -14.898 5.289 1.00 95.75 286 ALA A CA 1
ATOM 2281 C C . ALA A 1 286 ? -1.430 -15.556 6.619 1.00 95.75 286 ALA A C 1
ATOM 2283 O O . ALA A 1 286 ? -1.959 -15.204 7.672 1.00 95.75 286 ALA A O 1
ATOM 2284 N N . GLU A 1 287 ? -0.439 -16.443 6.590 1.00 96.12 287 GLU A N 1
ATOM 2285 C CA . GLU A 1 287 ? 0.132 -17.129 7.745 1.00 96.12 287 GLU A CA 1
ATOM 2286 C C . GLU A 1 287 ? 0.745 -16.130 8.727 1.00 96.12 287 GLU A C 1
ATOM 2288 O O . GLU A 1 287 ? 0.458 -16.173 9.928 1.00 96.12 287 GLU A O 1
ATOM 2293 N N . GLN A 1 288 ? 1.543 -15.181 8.223 1.00 96.62 288 GLN A N 1
ATOM 2294 C CA . GLN A 1 288 ? 2.125 -14.141 9.065 1.00 96.62 288 GLN A CA 1
ATOM 2295 C C . GLN A 1 288 ? 1.043 -13.229 9.653 1.00 96.62 288 GLN A C 1
ATOM 2297 O O . GLN A 1 288 ? 1.161 -12.800 10.807 1.00 96.62 288 GLN A O 1
ATOM 2302 N N . PHE A 1 289 ? -0.020 -12.945 8.895 1.00 96.88 289 PHE A N 1
ATOM 2303 C CA . PHE A 1 289 ? -1.144 -12.145 9.376 1.00 96.88 289 PHE A CA 1
ATOM 2304 C C . PHE A 1 289 ? -1.868 -12.859 10.518 1.00 96.88 289 PHE A C 1
ATOM 2306 O O . PHE A 1 289 ? -2.024 -12.284 11.594 1.00 96.88 289 PHE A O 1
ATOM 2313 N N . ILE A 1 290 ? -2.232 -14.130 10.325 1.00 96.12 290 ILE A N 1
ATOM 2314 C CA . ILE A 1 290 ? -2.891 -14.964 11.338 1.00 96.12 290 ILE A CA 1
ATOM 2315 C C . ILE A 1 290 ? -2.043 -15.020 12.609 1.00 96.12 290 ILE A C 1
ATOM 2317 O O . ILE A 1 290 ? -2.528 -14.646 13.673 1.00 96.12 290 ILE A O 1
ATOM 2321 N N . SER A 1 291 ? -0.761 -15.377 12.489 1.00 96.75 291 SER A N 1
ATOM 2322 C CA . SER A 1 291 ? 0.170 -15.432 13.622 1.00 96.75 291 SER A CA 1
ATOM 2323 C C . SER A 1 29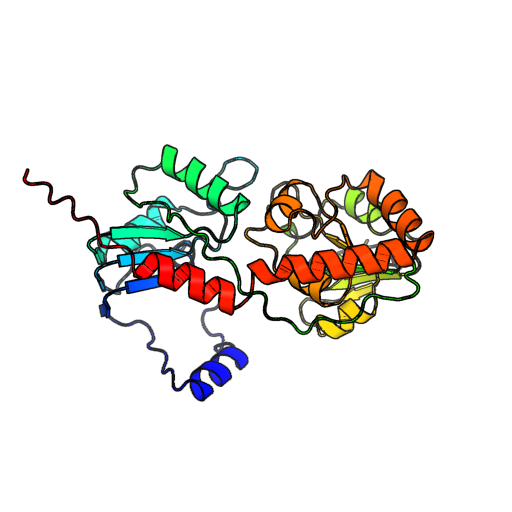1 ? 0.242 -14.098 14.376 1.00 96.75 291 SER A C 1
ATOM 2325 O O . SER A 1 291 ? 0.204 -14.059 15.607 1.00 96.75 291 SER A O 1
ATOM 2327 N N . THR A 1 292 ? 0.291 -12.975 13.654 1.00 95.62 292 THR A N 1
ATOM 2328 C CA . THR A 1 292 ? 0.323 -11.633 14.257 1.00 95.62 292 THR A CA 1
ATOM 2329 C C . THR A 1 292 ? -0.952 -11.343 15.054 1.00 95.62 292 THR A C 1
ATOM 2331 O O . THR A 1 292 ? -0.871 -10.906 16.206 1.00 95.62 292 THR A O 1
ATOM 2334 N N . ILE A 1 293 ? -2.124 -11.617 14.477 1.00 94.69 293 ILE A N 1
ATOM 2335 C CA . ILE A 1 293 ? -3.412 -11.361 15.128 1.00 94.69 293 ILE A CA 1
ATOM 2336 C C . ILE A 1 293 ? -3.639 -12.311 16.307 1.00 94.69 293 ILE A C 1
ATOM 2338 O O . ILE A 1 293 ? -4.026 -11.852 17.379 1.00 94.69 293 ILE A O 1
ATOM 2342 N N . GLU A 1 294 ? -3.352 -13.605 16.172 1.00 94.75 294 GLU A N 1
ATOM 2343 C CA . GLU A 1 294 ? -3.478 -14.575 17.268 1.00 94.75 294 GLU A CA 1
ATOM 2344 C C . GLU A 1 294 ? -2.604 -14.186 18.461 1.00 94.75 294 GLU A C 1
ATOM 2346 O O . GLU A 1 294 ? -3.084 -14.125 19.596 1.00 94.75 294 GLU A O 1
ATOM 2351 N N . ASN A 1 295 ? -1.340 -13.833 18.211 1.00 94.12 295 ASN A N 1
ATOM 2352 C CA . ASN A 1 295 ? -0.437 -13.357 19.255 1.00 94.12 295 ASN A CA 1
ATOM 2353 C C . ASN A 1 295 ? -0.970 -12.101 19.954 1.00 94.12 295 ASN A C 1
ATOM 2355 O O . ASN A 1 295 ? -0.815 -11.964 21.168 1.00 94.12 295 ASN A O 1
ATOM 2359 N N . ALA A 1 296 ? -1.612 -11.189 19.221 1.00 91.62 296 ALA A N 1
ATOM 2360 C CA . ALA A 1 296 ? -2.221 -10.000 19.803 1.00 91.62 296 ALA A CA 1
ATOM 2361 C C . ALA A 1 296 ? -3.474 -10.321 20.636 1.00 91.62 296 ALA A C 1
ATOM 2363 O O . ALA A 1 296 ? -3.621 -9.815 21.749 1.00 91.62 296 ALA A O 1
ATOM 2364 N N . LEU A 1 297 ? -4.367 -11.180 20.136 1.00 90.12 297 LEU A N 1
ATOM 2365 C CA . LEU A 1 297 ? -5.626 -11.528 20.806 1.00 90.12 297 LEU A CA 1
ATOM 2366 C C . LEU A 1 297 ? -5.425 -12.414 22.045 1.00 90.12 297 LEU A C 1
ATOM 2368 O O . LEU A 1 297 ? -6.226 -12.338 22.985 1.00 90.12 297 LEU A O 1
ATOM 2372 N N . ASN A 1 298 ? -4.342 -13.195 22.080 1.00 90.62 298 ASN A N 1
ATOM 2373 C CA . ASN A 1 298 ? -3.961 -14.034 23.217 1.00 90.62 298 ASN A CA 1
ATOM 2374 C C . ASN A 1 298 ? -3.370 -13.242 24.397 1.00 90.62 298 ASN A C 1
ATOM 2376 O O . ASN A 1 298 ? -3.284 -13.776 25.505 1.00 90.62 298 ASN A O 1
ATOM 2380 N N . LYS A 1 299 ? -2.987 -11.970 24.210 1.00 86.75 299 LYS A N 1
ATOM 2381 C CA . LYS A 1 299 ? -2.505 -11.122 25.314 1.00 86.75 299 LYS A CA 1
ATOM 2382 C C . LYS A 1 299 ? -3.636 -10.851 26.306 1.00 86.75 299 LYS A C 1
ATOM 2384 O O . LYS A 1 299 ? -4.728 -10.472 25.878 1.00 86.75 299 LYS A O 1
ATOM 2389 N N . PRO A 1 300 ? -3.417 -11.001 27.622 1.00 81.12 300 PRO A N 1
ATOM 2390 C CA . PRO A 1 300 ? -4.457 -10.742 28.607 1.00 81.12 300 PRO A CA 1
ATOM 2391 C C . PRO A 1 300 ? -4.926 -9.286 28.529 1.00 81.12 300 PRO A C 1
ATOM 2393 O O . PRO A 1 300 ? -4.157 -8.372 28.240 1.00 81.12 300 PRO A O 1
ATOM 2396 N N . ILE A 1 301 ? -6.211 -9.070 28.794 1.00 76.44 301 ILE A N 1
ATOM 2397 C CA . ILE A 1 301 ? -6.768 -7.721 28.894 1.00 76.44 301 ILE A CA 1
ATOM 2398 C C . ILE A 1 301 ? -6.330 -7.157 30.235 1.00 76.44 301 ILE A C 1
ATOM 2400 O O . ILE A 1 301 ? -6.878 -7.526 31.274 1.00 76.44 301 ILE A O 1
ATOM 2404 N N . GLU A 1 302 ? -5.338 -6.274 30.207 1.00 71.19 302 GLU A N 1
ATOM 2405 C CA . GLU A 1 302 ? -4.991 -5.466 31.368 1.00 71.19 302 GLU A CA 1
ATOM 2406 C C . GLU A 1 302 ? -6.189 -4.594 31.739 1.00 71.19 302 GLU A C 1
ATOM 2408 O O . GLU A 1 302 ? -6.683 -3.791 30.939 1.00 71.19 302 GLU A O 1
ATOM 2413 N N . VAL A 1 303 ? -6.686 -4.815 32.952 1.00 59.62 303 VAL A N 1
ATOM 2414 C CA . VAL A 1 303 ? -7.786 -4.065 33.542 1.00 59.62 303 VAL A CA 1
ATOM 2415 C C . VAL A 1 303 ? -7.155 -3.064 34.487 1.00 59.62 303 VAL A C 1
ATOM 2417 O O . VAL A 1 303 ? -6.796 -3.414 35.608 1.00 59.62 303 VAL A O 1
ATOM 2420 N N . GLU A 1 304 ? -7.025 -1.819 34.052 1.00 54.88 304 GLU A N 1
ATOM 2421 C CA . GLU A 1 304 ? -6.968 -0.729 35.018 1.00 54.88 304 GLU A CA 1
ATOM 2422 C C . GLU A 1 304 ? -8.406 -0.504 35.476 1.00 54.88 304 GLU A C 1
ATOM 2424 O O . GLU A 1 304 ? -9.211 0.132 34.800 1.00 54.88 304 GLU A O 1
ATOM 2429 N N . ILE A 1 305 ? -8.772 -1.149 36.585 1.00 48.44 305 ILE A N 1
ATOM 2430 C CA . ILE A 1 305 ? -9.982 -0.769 37.306 1.00 48.44 305 ILE A CA 1
ATOM 2431 C C . ILE A 1 305 ? -9.608 0.505 38.052 1.00 48.44 305 ILE A C 1
ATOM 2433 O O . ILE A 1 305 ? -8.989 0.440 39.114 1.00 48.44 305 ILE A O 1
ATOM 2437 N N . ASP A 1 306 ? -9.930 1.651 37.460 1.00 41.34 306 ASP A N 1
ATOM 2438 C CA . ASP A 1 306 ? -9.814 2.928 38.149 1.00 41.34 306 ASP A CA 1
ATOM 2439 C C . ASP A 1 306 ? -10.926 2.988 39.205 1.00 41.34 306 ASP A C 1
ATOM 2441 O O . ASP A 1 306 ? -12.098 3.218 38.906 1.00 41.34 306 ASP A O 1
ATOM 2445 N N . PHE A 1 307 ? -10.575 2.641 40.443 1.00 36.97 307 PHE A N 1
ATOM 2446 C CA . PHE A 1 307 ? -11.434 2.851 41.602 1.00 36.97 307 PHE A CA 1
ATOM 2447 C C . PHE A 1 307 ? -11.307 4.321 42.024 1.00 36.97 307 PHE A C 1
ATOM 2449 O O . PHE A 1 307 ? -10.642 4.621 43.018 1.00 36.97 307 PHE A O 1
ATOM 2456 N N . MET A 1 308 ? -11.925 5.230 41.268 1.00 33.88 308 MET A N 1
ATOM 2457 C CA . MET A 1 308 ? -12.153 6.618 41.688 1.00 33.88 308 MET A CA 1
ATOM 2458 C C . MET A 1 308 ? -13.634 6.974 41.634 1.00 33.88 308 MET A C 1
ATOM 2460 O O . MET A 1 308 ? -14.280 6.712 40.596 1.00 33.88 308 MET A O 1
#

Sequence (308 aa):
MFKGQDDNPKLKTVMDELGITPEYNPEAITSDTIVIHNPSFLKFNESLHTRFICNRLIAVAHENFLRPNGEESFDVSKCLSLISQNTLARQFFLAPVSGYNRGTVERWSKTSDVNWKIADFDWFNICDFEMCEPTSNPTDRRGRHSRAGFEKFPNNETMLLLFPQAADYCGMLGADSLIADSKHPKHWDLYKFQEVSVSSFLEKIDFFVYYTHPNLQESFGRVIAEAIAAGKVVITDSLTAQTFGSAVIASPPEDVDAIIHRFIGDPQAYQDHVRNAQAALERFSAEQFISTIENALNKPIEVEIDFM

pLDDT: mean 93.71, std 9.02, range [33.88, 98.94]

Radius of gyration: 21.55 Å; chains: 1; bounding box: 52×39×70 Å